Protein AF-A0A7C1KL72-F1 (afdb_monomer)

Solvent-accessible surface area (backbone atoms only — not comparable to full-atom values): 11555 Å² total; per-residue (Å²): 107,78,65,60,53,51,55,54,52,51,51,52,72,36,84,90,47,63,62,67,63,30,36,52,50,50,53,52,52,37,52,43,36,66,72,70,43,86,69,82,54,63,68,57,45,51,47,44,68,70,70,65,52,58,69,67,49,42,40,46,42,40,52,35,46,24,67,58,59,51,75,86,48,55,66,52,44,56,54,50,39,70,73,33,69,88,48,85,49,71,67,36,45,50,41,43,22,43,35,28,43,22,48,22,48,49,53,52,42,59,83,78,40,71,74,55,45,72,77,42,44,71,58,54,52,50,50,50,52,52,30,44,47,33,43,75,68,47,88,46,59,67,32,18,24,31,12,27,46,25,52,21,50,53,59,56,52,66,44,64,34,53,65,51,52,52,50,40,50,73,41,40,76,39,89,48,64,67,31,16,48,30,20,46,55,15,47,28,66,48,67,73,48,82,59,80,76,41,51,66,58,47,50,53,50,47,72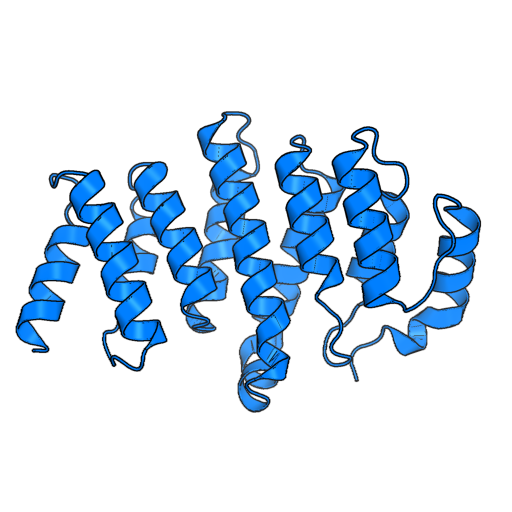,78,44,49,80,77,26,45,53,99

Secondary structure (DSSP, 8-state):
-HHHHHHHHHHHH-TTS-HHHHHHHHHHHHHHHHTT-----HHHHHHHHHHT--HHHHHHHHHHHHHH--GGGHHHHHHHHHHHTT--SHHHHHHHHHHHHHHHHHHHGGGT-HHHHHHHHHHHHHHHHHHHHHHHH-S-HHHHHHHHHHHHT--STTS--HHHHHHHHHTTT-SSHHHHHHHHHHHHHHHS---TT-HHHHHHHHHHHHHHHS--

Structure (mmCIF, N/CA/C/O backbone):
data_AF-A0A7C1KL72-F1
#
_entry.id   AF-A0A7C1KL72-F1
#
loop_
_atom_site.group_PDB
_atom_site.id
_atom_site.type_symbol
_atom_site.label_atom_id
_atom_site.label_alt_id
_atom_site.label_comp_id
_atom_site.label_asym_id
_atom_site.label_entity_id
_atom_site.label_seq_id
_atom_site.pdbx_PDB_ins_code
_atom_site.Cartn_x
_atom_site.Cartn_y
_atom_site.Cartn_z
_atom_site.occupancy
_atom_site.B_iso_or_equiv
_atom_site.auth_seq_id
_atom_site.auth_comp_id
_atom_site.auth_asym_id
_atom_site.auth_atom_id
_atom_site.pdbx_PDB_model_num
ATOM 1 N N . SER A 1 1 ? 13.490 -13.422 -27.166 1.00 64.56 1 SER A N 1
ATOM 2 C CA . SER A 1 1 ? 14.513 -14.395 -26.711 1.00 64.56 1 SER A CA 1
ATOM 3 C C . SER A 1 1 ? 15.161 -13.934 -25.394 1.00 64.56 1 SER A C 1
ATOM 5 O O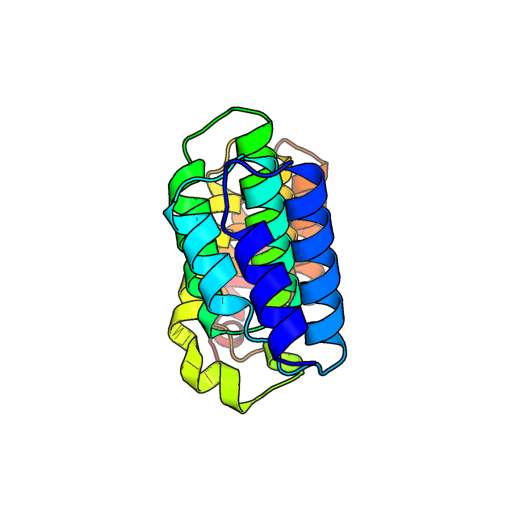 . SER A 1 1 ? 14.982 -12.778 -25.022 1.00 64.56 1 SER A O 1
ATOM 7 N N . PRO A 1 2 ? 15.904 -14.779 -24.647 1.00 62.84 2 PRO A N 1
ATOM 8 C CA . PRO A 1 2 ? 16.647 -14.342 -23.453 1.00 62.84 2 PRO A CA 1
ATOM 9 C C . PRO A 1 2 ? 17.712 -13.265 -23.723 1.00 62.84 2 PRO A C 1
ATOM 11 O O . PRO A 1 2 ? 18.048 -12.510 -22.816 1.00 62.84 2 PRO A O 1
ATOM 14 N N . VAL A 1 3 ? 18.235 -13.195 -24.953 1.00 64.62 3 VAL A N 1
ATOM 15 C CA . VAL A 1 3 ? 19.205 -12.176 -25.386 1.00 64.62 3 VAL A CA 1
ATOM 16 C C . VAL A 1 3 ? 18.519 -10.818 -25.519 1.00 64.62 3 VAL A C 1
ATOM 18 O O . VAL A 1 3 ? 18.936 -9.878 -24.856 1.00 64.62 3 VAL A O 1
ATOM 21 N N . GLU A 1 4 ? 17.384 -10.755 -26.224 1.00 76.69 4 GLU A N 1
ATOM 22 C CA . GLU A 1 4 ? 16.570 -9.530 -26.309 1.00 76.69 4 GLU A CA 1
ATOM 23 C C . GLU A 1 4 ? 16.179 -9.011 -24.919 1.00 76.69 4 GLU A C 1
ATOM 25 O O . GLU A 1 4 ? 16.264 -7.818 -24.654 1.00 76.69 4 GLU A O 1
ATOM 30 N N . ALA A 1 5 ? 15.811 -9.900 -23.988 1.00 80.38 5 ALA A N 1
ATOM 31 C CA . ALA A 1 5 ? 15.474 -9.485 -22.627 1.00 80.38 5 ALA A CA 1
ATOM 32 C C . ALA A 1 5 ? 16.658 -8.815 -21.905 1.00 80.38 5 ALA A C 1
ATOM 34 O O . ALA A 1 5 ? 16.452 -7.843 -21.185 1.00 80.38 5 ALA A O 1
ATOM 35 N N . ARG A 1 6 ? 17.895 -9.295 -22.097 1.00 84.25 6 ARG A N 1
ATOM 36 C CA . ARG A 1 6 ? 19.089 -8.692 -21.479 1.00 84.25 6 ARG A CA 1
ATOM 37 C C . ARG A 1 6 ? 19.366 -7.291 -22.013 1.00 84.25 6 ARG A C 1
ATOM 39 O O . ARG A 1 6 ? 19.662 -6.405 -21.213 1.00 84.25 6 ARG A O 1
ATOM 46 N N . ASP A 1 7 ? 19.216 -7.086 -23.317 1.00 87.25 7 ASP A N 1
ATOM 47 C CA . ASP A 1 7 ? 19.433 -5.778 -23.941 1.00 87.25 7 ASP A CA 1
ATOM 48 C C . ASP A 1 7 ? 18.413 -4.747 -23.437 1.00 87.25 7 ASP A C 1
ATOM 50 O O . ASP A 1 7 ? 18.778 -3.622 -23.090 1.00 87.25 7 ASP A O 1
ATOM 54 N N . LEU A 1 8 ? 17.146 -5.153 -23.289 1.00 88.12 8 LEU A N 1
ATOM 55 C CA . LEU A 1 8 ? 16.107 -4.298 -22.707 1.00 88.12 8 LEU A CA 1
ATOM 56 C C . LEU A 1 8 ? 16.411 -3.935 -21.245 1.00 88.12 8 LEU A C 1
ATOM 58 O O . LEU A 1 8 ? 16.284 -2.772 -20.863 1.00 88.12 8 LEU A O 1
ATOM 62 N N . LEU A 1 9 ? 16.856 -4.899 -20.430 1.00 87.00 9 LEU A N 1
ATOM 63 C CA . LEU A 1 9 ? 17.237 -4.637 -19.036 1.00 87.00 9 LEU A CA 1
ATOM 64 C C . LEU A 1 9 ? 18.442 -3.689 -18.940 1.00 87.00 9 LEU A C 1
ATOM 66 O O . LEU A 1 9 ? 18.455 -2.817 -18.072 1.00 87.00 9 LEU A O 1
ATOM 70 N N . TYR A 1 10 ? 19.413 -3.805 -19.850 1.00 87.19 10 TYR A N 1
ATOM 71 C CA . TYR A 1 10 ? 20.551 -2.887 -19.922 1.00 87.19 10 TYR A CA 1
ATOM 72 C C . TYR A 1 10 ? 20.120 -1.449 -20.248 1.00 87.19 10 TYR A C 1
ATOM 74 O O . TYR A 1 10 ? 20.639 -0.501 -19.656 1.00 87.19 10 TYR A O 1
ATOM 82 N N . ILE A 1 11 ? 19.148 -1.268 -21.151 1.00 86.62 11 ILE A N 1
ATOM 83 C CA . ILE A 1 11 ? 18.589 0.060 -21.456 1.00 86.62 11 ILE A CA 1
ATOM 84 C C . ILE A 1 11 ? 17.899 0.648 -20.220 1.00 86.62 11 ILE A C 1
ATOM 86 O O . ILE A 1 11 ? 18.114 1.820 -19.913 1.00 86.62 11 ILE A O 1
ATOM 90 N N . ILE A 1 12 ? 17.119 -0.157 -19.491 1.00 87.25 12 ILE A N 1
ATOM 91 C CA . ILE A 1 12 ? 16.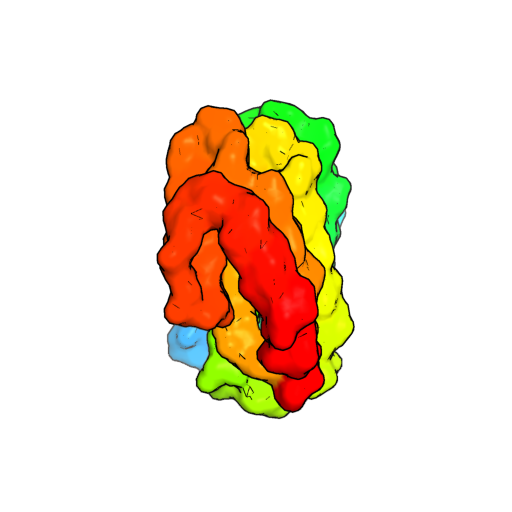449 0.274 -18.255 1.00 87.25 12 ILE A CA 1
ATOM 92 C C . ILE A 1 12 ? 17.465 0.717 -17.190 1.00 87.25 12 ILE A C 1
ATOM 94 O O . ILE A 1 12 ? 17.244 1.725 -16.517 1.00 87.25 12 ILE A O 1
ATOM 98 N N . ASP A 1 13 ? 18.574 -0.007 -17.030 1.00 85.12 13 ASP A N 1
ATOM 99 C CA . ASP A 1 13 ? 19.595 0.282 -16.012 1.00 85.12 13 ASP A CA 1
ATOM 100 C C . ASP A 1 13 ? 20.465 1.510 -16.325 1.00 85.12 13 ASP A C 1
ATOM 102 O O . ASP A 1 13 ? 21.164 2.011 -15.442 1.00 85.12 13 ASP A O 1
ATOM 106 N N . ASN A 1 14 ? 20.469 1.985 -17.570 1.00 86.12 14 ASN A N 1
ATOM 107 C CA . ASN A 1 14 ? 21.345 3.065 -17.996 1.00 86.12 14 ASN A CA 1
ATOM 108 C C . ASN A 1 14 ? 20.674 4.435 -17.803 1.00 86.12 14 ASN A C 1
ATOM 110 O O . ASN A 1 14 ? 19.834 4.847 -18.601 1.00 86.12 14 ASN A O 1
ATOM 114 N N . ASP A 1 15 ? 21.100 5.167 -16.771 1.00 81.38 15 ASP A N 1
ATOM 115 C CA . ASP A 1 15 ? 20.558 6.488 -16.420 1.00 81.38 15 ASP A CA 1
ATOM 116 C C . ASP A 1 15 ? 20.788 7.585 -17.471 1.00 81.38 15 ASP A C 1
ATOM 118 O O . ASP A 1 15 ? 20.109 8.606 -17.434 1.00 81.38 15 ASP A O 1
ATOM 122 N N . GLN A 1 16 ? 21.683 7.368 -18.440 1.00 83.94 16 GLN A N 1
ATOM 123 C CA . GLN A 1 16 ? 21.882 8.279 -19.575 1.00 83.94 16 GLN A CA 1
ATOM 124 C C . GLN A 1 16 ? 20.845 8.074 -20.690 1.00 83.94 16 GLN A C 1
ATOM 126 O O . GLN A 1 16 ? 20.805 8.833 -21.659 1.00 83.94 16 GLN A O 1
ATOM 131 N N . ARG A 1 17 ? 20.024 7.019 -20.612 1.00 85.81 17 ARG A N 1
ATOM 132 C CA . ARG A 1 17 ? 18.960 6.765 -21.588 1.00 85.81 17 ARG A CA 1
ATOM 133 C C . ARG A 1 17 ? 17.725 7.594 -21.264 1.00 85.81 17 ARG A C 1
ATOM 135 O O 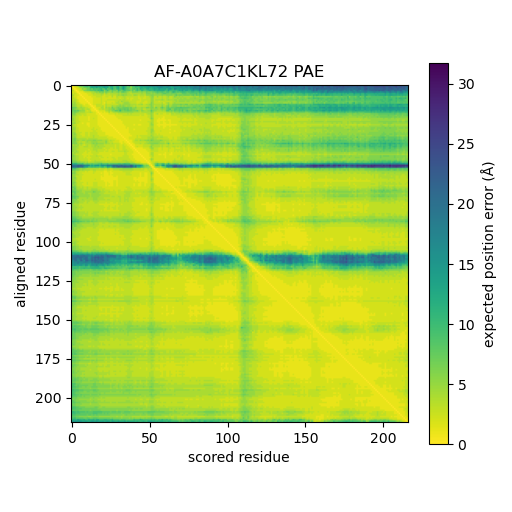. ARG A 1 17 ? 17.450 7.912 -20.111 1.00 85.81 17 ARG A O 1
ATOM 142 N N . ASN A 1 18 ? 16.961 7.900 -22.311 1.00 89.75 18 ASN A N 1
ATOM 143 C CA . ASN A 1 18 ? 15.700 8.624 -22.206 1.00 89.75 18 ASN A CA 1
ATOM 144 C C . ASN A 1 18 ? 14.778 7.960 -21.163 1.00 89.75 18 ASN A C 1
ATOM 146 O O . ASN A 1 18 ? 14.550 6.750 -21.205 1.00 89.75 18 ASN A O 1
ATOM 150 N N . LYS A 1 19 ? 14.269 8.758 -20.221 1.00 90.44 19 LYS A N 1
ATOM 151 C CA . LYS A 1 19 ? 13.463 8.262 -19.100 1.00 90.44 19 LYS A CA 1
ATOM 152 C C . LYS A 1 19 ? 12.134 7.643 -19.533 1.00 90.44 19 LYS A C 1
ATOM 154 O O . LYS A 1 19 ? 11.746 6.637 -18.949 1.00 90.44 19 LYS A O 1
ATOM 159 N N . ASP A 1 20 ? 11.487 8.178 -20.567 1.00 92.56 20 ASP A N 1
ATOM 160 C CA . ASP A 1 20 ? 10.197 7.681 -21.055 1.00 92.56 20 ASP A CA 1
ATOM 161 C C . ASP A 1 20 ? 10.374 6.275 -21.635 1.00 92.56 20 ASP A C 1
ATOM 163 O O . ASP A 1 20 ? 9.667 5.349 -21.248 1.00 92.56 20 ASP A O 1
ATOM 167 N N . LEU A 1 21 ? 11.438 6.069 -22.422 1.00 92.69 21 LEU A N 1
ATOM 168 C CA . LEU A 1 21 ? 11.824 4.742 -22.905 1.00 92.69 21 LEU A CA 1
ATOM 169 C C . LEU A 1 21 ? 12.078 3.767 -21.746 1.00 92.69 21 LEU A C 1
ATOM 171 O O . LEU A 1 21 ? 11.652 2.615 -21.795 1.00 92.69 21 LEU A O 1
ATOM 175 N N . ARG A 1 22 ? 12.769 4.204 -20.688 1.00 92.94 22 ARG A N 1
ATOM 176 C CA . ARG A 1 22 ? 13.021 3.352 -19.513 1.00 92.94 22 ARG A CA 1
ATOM 177 C C . ARG A 1 22 ? 11.714 2.968 -18.812 1.00 92.94 22 ARG A C 1
ATOM 179 O O . ARG A 1 22 ? 11.552 1.805 -18.448 1.00 92.94 22 ARG A O 1
ATOM 186 N N . ILE A 1 23 ? 10.786 3.912 -18.653 1.00 93.94 23 ILE A N 1
ATOM 187 C CA . ILE A 1 23 ? 9.461 3.687 -18.055 1.00 93.94 23 ILE A CA 1
ATOM 188 C C . ILE A 1 23 ? 8.641 2.703 -18.901 1.00 93.94 23 ILE A C 1
ATOM 190 O O . ILE A 1 23 ? 8.095 1.738 -18.357 1.00 93.94 23 ILE A O 1
ATOM 194 N N . ASP A 1 24 ? 8.604 2.890 -20.219 1.00 94.19 24 ASP A N 1
ATOM 195 C CA . ASP A 1 24 ? 7.886 2.008 -21.143 1.00 94.19 24 ASP A CA 1
ATOM 196 C C . ASP A 1 24 ? 8.418 0.577 -21.085 1.00 94.19 24 ASP A C 1
ATOM 198 O O . ASP A 1 24 ? 7.644 -0.380 -20.999 1.00 94.19 24 ASP A O 1
ATOM 202 N N . LEU A 1 25 ? 9.743 0.418 -21.039 1.00 93.81 25 LEU A N 1
ATOM 203 C CA . LEU A 1 25 ? 10.370 -0.893 -20.910 1.00 93.81 25 LEU A CA 1
ATOM 204 C C . LEU A 1 25 ? 10.079 -1.552 -19.553 1.00 93.81 25 LEU A C 1
ATOM 206 O O . LEU A 1 25 ? 9.803 -2.753 -19.517 1.00 93.81 25 LEU A O 1
ATOM 210 N N . ILE A 1 26 ? 10.065 -0.800 -18.444 1.00 94.38 26 ILE A N 1
ATOM 211 C CA . ILE A 1 26 ? 9.646 -1.327 -17.131 1.00 94.38 26 ILE A CA 1
ATOM 212 C C . ILE A 1 26 ? 8.206 -1.851 -17.204 1.00 94.38 26 ILE A C 1
ATOM 214 O O . ILE A 1 26 ? 7.931 -2.974 -16.764 1.00 94.38 26 ILE A O 1
ATOM 218 N N . ASN A 1 27 ? 7.291 -1.075 -17.789 1.00 93.75 27 ASN A N 1
ATOM 219 C CA . ASN A 1 27 ? 5.883 -1.454 -17.920 1.00 93.75 27 ASN A CA 1
ATOM 220 C C . ASN A 1 27 ? 5.705 -2.692 -18.812 1.00 93.75 27 ASN A C 1
ATOM 222 O O . ASN A 1 27 ? 5.010 -3.636 -18.423 1.00 93.75 27 ASN A O 1
ATOM 226 N N . LEU A 1 28 ? 6.379 -2.724 -19.965 1.00 93.62 28 LEU A N 1
ATOM 227 C CA . LEU A 1 28 ? 6.353 -3.843 -20.906 1.00 93.62 28 LEU A CA 1
ATOM 228 C C . LEU A 1 28 ? 6.855 -5.138 -20.258 1.00 93.62 28 LEU A C 1
ATOM 230 O O . LEU A 1 28 ? 6.191 -6.174 -20.336 1.00 93.62 28 LEU A O 1
ATOM 234 N N . LEU A 1 29 ? 8.012 -5.093 -19.591 1.00 91.88 29 LEU A N 1
ATOM 235 C CA . LEU A 1 29 ? 8.587 -6.280 -18.962 1.00 91.88 29 LEU A CA 1
ATOM 236 C C . LEU A 1 29 ? 7.757 -6.754 -17.765 1.00 91.88 29 LEU A C 1
ATOM 238 O O . LEU A 1 29 ? 7.582 -7.959 -17.585 1.00 91.88 29 LEU A O 1
ATOM 242 N N . THR A 1 30 ? 7.177 -5.830 -16.994 1.00 92.50 30 THR A N 1
ATOM 243 C CA . THR A 1 30 ? 6.226 -6.166 -15.922 1.00 92.50 30 THR A CA 1
ATOM 244 C C . THR A 1 30 ? 5.010 -6.900 -16.480 1.00 92.50 30 THR A C 1
ATOM 246 O O . THR A 1 30 ? 4.602 -7.929 -15.939 1.00 92.50 30 THR A O 1
ATOM 249 N N . PHE A 1 31 ? 4.444 -6.403 -17.585 1.00 90.50 31 PHE A N 1
ATOM 250 C CA . PHE A 1 31 ? 3.335 -7.061 -18.267 1.00 90.50 31 PHE A CA 1
ATOM 251 C C . PHE A 1 31 ? 3.730 -8.459 -18.760 1.00 90.50 31 PHE A C 1
ATOM 253 O O . PHE A 1 31 ? 2.994 -9.416 -18.527 1.00 90.50 31 PHE A O 1
ATOM 260 N N . ALA A 1 32 ? 4.906 -8.611 -19.372 1.00 89.88 32 ALA A N 1
ATOM 261 C CA . ALA A 1 32 ? 5.391 -9.910 -19.828 1.00 89.88 32 ALA A CA 1
ATOM 262 C C . ALA A 1 32 ? 5.533 -10.915 -18.668 1.00 89.88 32 ALA A C 1
ATOM 264 O O . ALA A 1 32 ? 5.067 -12.049 -18.782 1.00 89.88 32 ALA A O 1
ATOM 265 N N . VAL A 1 33 ? 6.124 -10.504 -17.537 1.00 88.81 33 VAL A N 1
ATOM 266 C CA . VAL A 1 33 ? 6.271 -11.352 -16.337 1.00 88.81 33 VAL A CA 1
ATOM 267 C C . VAL A 1 33 ? 4.908 -11.750 -15.775 1.00 88.81 33 VAL A C 1
ATOM 269 O O . VAL A 1 33 ? 4.671 -12.927 -15.504 1.00 88.81 33 VAL A O 1
ATOM 272 N N . LYS A 1 34 ? 3.970 -10.800 -15.679 1.00 84.88 34 LYS A N 1
ATOM 273 C CA . LYS A 1 34 ? 2.599 -11.070 -15.222 1.00 84.88 34 LYS A CA 1
ATOM 274 C C . LYS A 1 34 ? 1.877 -12.105 -16.098 1.00 84.88 34 LYS A C 1
ATOM 276 O O . LYS A 1 34 ? 1.042 -12.847 -15.588 1.00 84.88 34 LYS A O 1
ATOM 281 N N . ASN A 1 35 ? 2.225 -12.184 -17.384 1.00 86.50 35 ASN A N 1
ATOM 282 C CA . ASN A 1 35 ? 1.683 -13.147 -18.348 1.00 86.50 35 ASN A CA 1
ATOM 283 C C . ASN A 1 35 ? 2.547 -14.418 -18.509 1.00 86.50 35 ASN A C 1
ATOM 285 O O . ASN A 1 35 ? 2.410 -15.140 -19.493 1.00 86.50 35 ASN A O 1
ATOM 289 N N . GLY A 1 36 ? 3.422 -14.722 -17.544 1.00 84.25 36 GLY A N 1
ATOM 290 C CA . GLY A 1 36 ? 4.140 -16.002 -17.471 1.00 84.25 36 GLY A CA 1
ATOM 291 C C . GLY A 1 36 ? 5.535 -16.009 -18.096 1.00 84.25 36 GLY A C 1
ATOM 292 O O . GLY A 1 36 ? 6.185 -17.057 -18.125 1.00 84.25 36 GLY A O 1
ATOM 293 N N . SER A 1 37 ? 6.034 -14.861 -18.563 1.00 86.88 37 SER A N 1
ATOM 294 C CA . SER A 1 37 ? 7.428 -14.749 -18.989 1.00 86.88 37 SER A CA 1
ATOM 295 C C . SER A 1 37 ? 8.380 -14.951 -17.807 1.00 86.88 37 SER A C 1
ATOM 297 O O . SER A 1 37 ? 8.184 -14.394 -16.730 1.00 86.88 37 SER A O 1
ATOM 299 N N . LYS A 1 38 ? 9.459 -15.714 -18.016 1.00 86.00 38 LYS A N 1
ATOM 300 C CA . LYS A 1 38 ? 10.476 -16.022 -16.989 1.00 86.00 38 LYS A CA 1
ATOM 301 C C . LYS A 1 38 ? 11.573 -14.954 -16.874 1.00 86.00 38 LYS A C 1
ATOM 303 O O . LYS A 1 38 ? 12.661 -15.242 -16.380 1.00 86.00 38 LYS A O 1
ATOM 308 N N . ILE A 1 39 ? 11.330 -13.745 -17.379 1.00 87.44 39 ILE A N 1
ATOM 309 C CA . ILE A 1 39 ? 12.302 -12.650 -17.309 1.00 87.44 39 ILE A CA 1
ATOM 310 C C . ILE A 1 39 ? 12.475 -12.246 -15.844 1.00 87.44 39 ILE A C 1
ATOM 312 O O . ILE A 1 39 ? 11.514 -11.891 -15.166 1.00 87.44 39 ILE A O 1
ATOM 316 N N . ASN A 1 40 ? 13.713 -12.277 -15.356 1.00 87.31 40 ASN A N 1
ATOM 317 C CA . ASN A 1 40 ? 14.034 -11.764 -14.033 1.00 87.31 40 ASN A CA 1
ATOM 318 C C . ASN A 1 40 ? 14.191 -10.240 -14.103 1.00 87.31 40 ASN A C 1
ATOM 320 O O . ASN A 1 40 ? 15.236 -9.741 -14.516 1.00 87.31 40 ASN A O 1
ATOM 324 N N . ILE A 1 41 ? 13.153 -9.513 -13.690 1.00 89.50 41 ILE A N 1
ATOM 325 C CA . ILE A 1 41 ? 13.206 -8.050 -13.558 1.00 89.50 41 ILE A CA 1
ATOM 326 C C . ILE A 1 41 ? 13.578 -7.594 -12.140 1.00 89.50 41 ILE A C 1
ATOM 328 O O . ILE A 1 41 ? 13.804 -6.407 -11.920 1.00 89.50 41 ILE A O 1
ATOM 332 N N . ALA A 1 42 ? 13.659 -8.517 -11.176 1.00 88.62 42 ALA A N 1
ATOM 333 C CA . ALA A 1 42 ? 13.817 -8.200 -9.761 1.00 88.62 42 ALA A CA 1
ATOM 334 C C . ALA A 1 42 ? 15.134 -7.466 -9.471 1.00 88.62 42 ALA A C 1
ATOM 336 O O . ALA A 1 42 ? 15.141 -6.463 -8.756 1.00 88.62 42 ALA A O 1
ATOM 337 N N . ASP A 1 43 ? 16.235 -7.921 -10.074 1.00 88.94 43 ASP A N 1
ATOM 338 C CA . ASP A 1 43 ? 17.548 -7.298 -9.884 1.00 88.94 43 ASP A CA 1
ATOM 339 C C . ASP A 1 43 ? 17.612 -5.892 -10.491 1.00 88.94 43 ASP A C 1
ATOM 341 O O . ASP A 1 43 ? 18.241 -4.999 -9.923 1.00 88.94 43 ASP A O 1
ATOM 345 N N . THR A 1 44 ? 16.945 -5.681 -11.627 1.00 90.25 44 THR A N 1
ATOM 346 C CA . THR A 1 44 ? 16.841 -4.366 -12.273 1.00 90.25 44 THR A CA 1
ATOM 347 C C . THR A 1 44 ? 16.027 -3.411 -11.404 1.00 90.25 44 THR A C 1
ATOM 349 O O . THR A 1 44 ? 16.483 -2.308 -11.118 1.00 90.25 44 THR A O 1
ATOM 352 N N . LEU A 1 45 ? 14.878 -3.847 -10.877 1.00 92.06 45 LEU A N 1
ATOM 353 C CA . LEU A 1 45 ? 14.078 -3.041 -9.948 1.00 92.06 45 LEU A CA 1
ATOM 354 C C . LEU A 1 45 ? 14.855 -2.717 -8.657 1.00 92.06 45 LEU A C 1
ATOM 356 O O . LEU A 1 45 ? 14.846 -1.572 -8.210 1.00 92.06 45 LEU A O 1
ATOM 360 N N . ASP A 1 46 ? 15.593 -3.674 -8.081 1.00 89.69 46 ASP A N 1
ATOM 361 C CA . ASP A 1 46 ? 16.458 -3.426 -6.915 1.00 89.69 46 ASP A CA 1
ATOM 362 C C . ASP A 1 46 ? 17.552 -2.387 -7.216 1.00 89.69 46 ASP A C 1
ATOM 364 O O . ASP A 1 46 ? 17.795 -1.509 -6.383 1.00 89.69 46 ASP A O 1
ATOM 368 N N . ARG A 1 47 ? 18.173 -2.435 -8.405 1.00 88.88 47 ARG A N 1
ATOM 369 C CA . ARG A 1 47 ? 19.160 -1.433 -8.838 1.00 88.88 47 ARG A CA 1
ATOM 370 C C . ARG A 1 47 ? 18.548 -0.048 -9.001 1.00 88.88 47 ARG A C 1
ATOM 372 O O . ARG A 1 47 ? 19.138 0.898 -8.483 1.00 88.88 47 ARG A O 1
ATOM 379 N N . ILE A 1 48 ? 17.385 0.063 -9.645 1.00 89.69 48 ILE A N 1
ATOM 380 C CA . ILE A 1 48 ? 16.661 1.333 -9.820 1.00 89.69 48 ILE A CA 1
ATOM 381 C C . ILE A 1 48 ? 16.400 1.984 -8.455 1.00 89.69 48 ILE A C 1
ATOM 383 O O . ILE A 1 48 ? 16.803 3.122 -8.212 1.00 89.69 48 ILE A O 1
ATOM 387 N N . ILE A 1 49 ? 15.817 1.227 -7.517 1.00 90.31 49 ILE A N 1
ATOM 388 C CA . ILE A 1 49 ? 15.507 1.739 -6.176 1.00 90.31 49 ILE A CA 1
ATOM 389 C C . ILE A 1 49 ? 16.778 2.159 -5.415 1.00 90.31 49 ILE A C 1
ATOM 391 O O . ILE A 1 49 ? 16.768 3.175 -4.717 1.00 90.31 49 ILE A O 1
ATOM 395 N N . LYS A 1 50 ? 17.884 1.410 -5.546 1.00 85.19 50 LYS A N 1
ATOM 396 C CA . LYS A 1 50 ? 19.151 1.704 -4.850 1.00 85.19 50 LYS A CA 1
ATOM 397 C C . LYS A 1 50 ? 19.925 2.887 -5.427 1.00 85.19 50 LYS A C 1
ATOM 399 O O . LYS A 1 50 ? 20.520 3.632 -4.656 1.00 85.19 50 LYS A O 1
ATOM 404 N N . ARG A 1 51 ? 19.988 3.024 -6.754 1.00 80.25 51 ARG A N 1
ATOM 405 C CA . ARG A 1 51 ? 20.873 3.992 -7.433 1.00 80.25 51 ARG A CA 1
ATOM 406 C C . ARG A 1 51 ? 20.299 5.402 -7.521 1.00 80.25 51 ARG A C 1
ATOM 408 O O . ARG A 1 51 ? 20.997 6.300 -7.965 1.00 80.25 51 ARG A O 1
ATOM 415 N N . ASN A 1 52 ? 19.085 5.596 -7.010 1.00 65.44 52 ASN A N 1
ATOM 416 C CA . ASN A 1 52 ? 18.370 6.864 -7.034 1.00 65.44 52 ASN A CA 1
ATOM 417 C C . ASN A 1 52 ? 18.193 7.379 -8.466 1.00 65.44 52 ASN A C 1
ATOM 419 O O . ASN A 1 52 ? 18.750 8.391 -8.876 1.00 65.44 52 ASN A O 1
ATOM 423 N N . THR A 1 53 ? 17.409 6.626 -9.226 1.00 69.50 53 THR A N 1
ATOM 424 C CA . THR A 1 53 ? 16.923 7.041 -10.536 1.00 69.50 53 THR A CA 1
ATOM 425 C C . THR A 1 53 ? 15.874 8.142 -10.382 1.00 69.50 53 THR A C 1
ATOM 427 O O . THR A 1 53 ? 15.224 8.237 -9.342 1.00 69.50 53 THR A O 1
ATOM 430 N N . ASP A 1 54 ? 15.664 8.919 -11.438 1.00 87.19 54 ASP A N 1
ATOM 431 C CA . ASP A 1 54 ? 14.543 9.848 -11.626 1.00 87.19 54 ASP A CA 1
ATOM 432 C C . ASP A 1 54 ? 13.230 9.407 -10.923 1.00 87.19 54 ASP A C 1
ATOM 434 O O . ASP A 1 54 ? 12.887 8.218 -10.883 1.00 87.19 54 ASP A O 1
ATOM 438 N N . SER A 1 55 ? 12.493 10.358 -10.337 1.00 88.88 55 SER A N 1
ATOM 439 C CA . SER A 1 55 ? 11.292 10.082 -9.531 1.00 88.88 55 SER A CA 1
ATOM 440 C C . SER A 1 55 ? 10.196 9.357 -10.318 1.00 88.88 55 SER A C 1
ATOM 442 O O . SER A 1 55 ? 9.517 8.492 -9.760 1.00 88.88 55 SER A O 1
ATOM 444 N N . GLN A 1 56 ? 10.066 9.620 -11.621 1.00 91.75 56 GLN A N 1
ATOM 445 C CA . GLN A 1 56 ? 9.105 8.944 -12.494 1.00 91.75 56 GLN A CA 1
ATOM 446 C C . GLN A 1 56 ? 9.541 7.506 -12.794 1.00 91.75 56 GLN A C 1
ATOM 448 O O . GLN A 1 56 ? 8.713 6.593 -12.793 1.00 91.75 56 GLN A O 1
ATOM 453 N N . VAL A 1 57 ? 10.845 7.273 -12.969 1.00 92.69 57 VAL A N 1
ATOM 454 C CA . VAL A 1 57 ? 11.406 5.918 -13.112 1.00 92.69 57 VAL A CA 1
ATOM 455 C C . VAL A 1 57 ? 11.242 5.128 -11.807 1.00 92.69 57 VAL A C 1
ATOM 457 O O . VAL A 1 57 ? 10.846 3.961 -11.831 1.00 92.69 57 VAL A O 1
ATOM 460 N N . THR A 1 58 ? 11.458 5.774 -10.657 1.00 94.12 58 THR A N 1
ATOM 461 C CA . THR A 1 58 ? 11.217 5.186 -9.329 1.00 94.12 58 THR A CA 1
ATOM 462 C C . THR A 1 58 ? 9.746 4.807 -9.157 1.00 94.12 58 THR A C 1
ATOM 464 O O . THR A 1 58 ? 9.443 3.690 -8.739 1.00 94.12 58 THR A O 1
ATOM 467 N N . LEU A 1 59 ? 8.824 5.697 -9.531 1.00 95.31 59 LEU A N 1
ATOM 468 C CA . LEU A 1 59 ? 7.387 5.436 -9.503 1.00 95.31 59 LEU A CA 1
ATOM 469 C C . LEU A 1 59 ? 7.001 4.243 -10.396 1.00 95.31 59 LEU A C 1
ATOM 471 O O . LEU A 1 59 ? 6.244 3.368 -9.968 1.00 95.31 59 LEU A O 1
ATOM 475 N N . ALA A 1 60 ? 7.547 4.168 -11.614 1.00 95.38 60 ALA A N 1
ATOM 476 C CA . ALA A 1 60 ? 7.334 3.032 -12.510 1.00 95.38 60 ALA A CA 1
ATOM 477 C C . ALA A 1 60 ? 7.832 1.719 -11.884 1.00 95.38 60 ALA A C 1
ATOM 479 O O . ALA A 1 60 ? 7.127 0.708 -11.924 1.00 95.38 60 ALA A O 1
ATOM 480 N N . ALA A 1 61 ? 8.998 1.742 -11.234 1.00 95.38 61 ALA A N 1
ATOM 481 C CA . ALA A 1 61 ? 9.538 0.582 -10.536 1.00 95.38 61 ALA A CA 1
ATOM 482 C C . ALA A 1 61 ? 8.688 0.155 -9.327 1.00 95.38 61 ALA A C 1
ATOM 484 O O . ALA A 1 61 ? 8.453 -1.038 -9.154 1.00 95.38 61 ALA A O 1
ATOM 485 N N . VAL A 1 62 ? 8.172 1.092 -8.523 1.00 96.62 62 VAL A N 1
ATOM 486 C CA . VAL A 1 62 ? 7.250 0.791 -7.406 1.00 96.62 62 VAL A CA 1
ATOM 487 C C . VAL A 1 62 ? 5.986 0.093 -7.909 1.00 96.62 62 VAL A C 1
ATOM 489 O O . VAL A 1 62 ? 5.595 -0.950 -7.381 1.00 96.62 62 VAL A O 1
ATOM 492 N N . ASN A 1 63 ? 5.389 0.616 -8.980 1.00 95.44 63 ASN A N 1
ATOM 493 C CA . ASN A 1 63 ? 4.216 0.010 -9.603 1.00 95.44 63 ASN A CA 1
ATOM 494 C C . ASN A 1 63 ? 4.519 -1.387 -10.172 1.00 95.44 63 ASN A C 1
ATOM 496 O O . ASN A 1 63 ? 3.694 -2.297 -10.067 1.00 95.44 63 ASN A O 1
ATOM 500 N N . ALA A 1 64 ? 5.700 -1.572 -10.767 1.00 94.81 64 ALA A N 1
ATOM 501 C CA . ALA A 1 64 ? 6.157 -2.873 -11.240 1.00 94.81 64 ALA A CA 1
ATOM 502 C C . ALA A 1 64 ? 6.299 -3.876 -10.088 1.00 94.81 64 ALA A C 1
ATOM 504 O O . ALA A 1 64 ? 5.783 -4.989 -10.183 1.00 94.81 64 ALA A O 1
ATOM 505 N N . ILE A 1 65 ? 6.922 -3.468 -8.977 1.00 94.69 65 ILE A N 1
ATOM 506 C CA . ILE A 1 65 ? 7.090 -4.291 -7.774 1.00 94.69 65 ILE A CA 1
ATOM 507 C C . ILE A 1 65 ? 5.732 -4.846 -7.310 1.00 94.69 65 ILE A C 1
ATOM 509 O O . ILE A 1 65 ? 5.583 -6.066 -7.247 1.00 94.69 65 ILE A O 1
ATOM 513 N N . GLY A 1 66 ? 4.722 -3.993 -7.100 1.00 92.62 66 GLY A N 1
ATOM 514 C CA . GLY A 1 66 ? 3.375 -4.442 -6.705 1.00 92.62 66 GLY A CA 1
ATOM 515 C C . GLY A 1 66 ? 2.745 -5.415 -7.710 1.00 92.62 66 GLY A C 1
ATOM 516 O O . GLY A 1 66 ? 2.294 -6.502 -7.346 1.00 92.62 66 GLY A O 1
ATOM 517 N N . ARG A 1 67 ? 2.809 -5.087 -9.007 1.00 89.81 67 ARG A N 1
ATOM 518 C CA . ARG A 1 67 ? 2.173 -5.875 -10.080 1.00 89.81 67 ARG A CA 1
ATOM 519 C C . ARG A 1 67 ? 2.813 -7.232 -10.343 1.00 89.81 67 ARG A C 1
ATOM 521 O O . ARG A 1 67 ? 2.108 -8.138 -10.790 1.00 89.81 67 ARG A O 1
ATOM 528 N N . THR A 1 68 ? 4.119 -7.374 -10.119 1.00 86.56 68 THR A N 1
ATOM 529 C CA . THR A 1 68 ? 4.791 -8.678 -10.259 1.00 86.56 68 THR A CA 1
ATOM 530 C C . THR A 1 68 ? 4.315 -9.671 -9.210 1.00 86.56 68 THR A C 1
ATOM 532 O O . THR A 1 68 ? 4.268 -10.870 -9.475 1.00 86.56 68 THR A O 1
ATOM 535 N N . GLY A 1 69 ? 3.987 -9.177 -8.013 1.00 84.19 69 GLY A N 1
ATOM 536 C CA . GLY A 1 69 ? 3.686 -10.006 -6.859 1.00 84.19 69 GLY A CA 1
ATOM 537 C C . GLY A 1 69 ? 4.860 -10.868 -6.387 1.00 84.19 69 GLY A C 1
ATOM 538 O O . GLY A 1 69 ? 4.623 -11.801 -5.624 1.00 84.19 69 GLY A O 1
ATOM 539 N N . ASP A 1 70 ? 6.107 -10.587 -6.802 1.00 85.38 70 ASP A N 1
ATOM 540 C CA . ASP A 1 70 ? 7.293 -11.321 -6.338 1.00 85.38 70 ASP A CA 1
ATOM 541 C C . ASP A 1 70 ? 7.579 -10.970 -4.869 1.00 85.38 70 ASP A C 1
ATOM 543 O O . ASP A 1 70 ? 7.960 -9.831 -4.574 1.00 85.38 70 ASP A O 1
ATOM 547 N N . PRO A 1 71 ? 7.439 -11.906 -3.914 1.00 83.56 71 PRO A N 1
ATOM 548 C CA . PRO A 1 71 ? 7.595 -11.582 -2.498 1.00 83.56 71 PRO A CA 1
ATOM 549 C C . PRO A 1 71 ? 9.011 -11.157 -2.101 1.00 83.56 71 PRO A C 1
ATOM 551 O O . PRO A 1 71 ? 9.191 -10.482 -1.086 1.00 83.56 71 PRO A O 1
ATOM 554 N N . ASN A 1 72 ? 10.023 -11.472 -2.916 1.00 84.44 72 ASN A N 1
ATOM 555 C CA . ASN A 1 72 ? 11.392 -11.015 -2.677 1.00 84.44 72 ASN A CA 1
ATOM 556 C C . ASN A 1 72 ? 11.546 -9.498 -2.870 1.00 84.44 72 ASN A C 1
ATOM 558 O O . ASN A 1 72 ? 12.481 -8.904 -2.322 1.00 84.44 72 ASN A O 1
ATOM 562 N N . LEU A 1 73 ? 10.623 -8.862 -3.600 1.00 89.94 73 LEU A N 1
ATOM 563 C CA . LEU A 1 73 ? 10.627 -7.425 -3.864 1.00 89.94 73 LEU A CA 1
ATOM 564 C C . LEU A 1 73 ? 9.889 -6.602 -2.800 1.00 89.94 73 LEU A C 1
ATOM 566 O O . LEU A 1 73 ? 10.119 -5.399 -2.722 1.00 89.94 73 LEU A O 1
ATOM 570 N N . MET A 1 74 ? 9.113 -7.220 -1.897 1.00 91.56 74 MET A N 1
ATOM 571 C CA . MET A 1 74 ? 8.412 -6.509 -0.808 1.00 91.56 74 MET A CA 1
ATOM 572 C C . MET A 1 74 ? 9.348 -5.616 0.015 1.00 91.56 74 MET A C 1
ATOM 574 O O . MET A 1 74 ? 8.990 -4.510 0.412 1.00 91.56 74 MET A O 1
ATOM 578 N N . ARG A 1 75 ? 10.586 -6.076 0.250 1.00 92.44 75 ARG A N 1
ATOM 579 C CA . ARG A 1 75 ? 11.597 -5.313 1.002 1.00 92.44 75 ARG A CA 1
ATOM 580 C C . ARG A 1 75 ? 11.964 -3.979 0.345 1.00 92.44 75 ARG A C 1
ATOM 582 O O . ARG A 1 75 ? 12.513 -3.117 1.020 1.00 92.44 75 ARG A O 1
ATOM 589 N N . LEU A 1 76 ? 11.753 -3.837 -0.964 1.00 94.38 76 LEU A N 1
ATOM 590 C CA . LEU A 1 76 ? 12.036 -2.601 -1.687 1.00 94.38 76 LEU A CA 1
ATOM 591 C C . LEU A 1 76 ? 10.982 -1.539 -1.405 1.00 94.38 76 LEU A C 1
ATOM 593 O O . LEU A 1 76 ? 11.357 -0.382 -1.286 1.00 94.38 76 LEU A O 1
ATOM 597 N N . LEU A 1 77 ? 9.716 -1.925 -1.218 1.00 96.38 77 LEU A N 1
ATOM 598 C CA . LEU A 1 77 ? 8.659 -0.985 -0.834 1.00 96.38 77 LEU A CA 1
ATOM 599 C C . LEU A 1 77 ? 8.985 -0.307 0.500 1.00 96.38 77 LEU A C 1
ATOM 601 O O . LEU A 1 77 ? 8.914 0.911 0.590 1.00 96.38 77 LEU A O 1
ATOM 605 N N . LEU A 1 78 ? 9.465 -1.074 1.487 1.00 95.69 78 LEU A N 1
ATOM 606 C CA . LEU A 1 78 ? 9.925 -0.527 2.772 1.00 95.69 78 LEU A CA 1
ATOM 607 C C . LEU A 1 78 ? 11.049 0.503 2.581 1.00 95.69 78 LEU A C 1
ATOM 609 O O . LEU A 1 78 ? 10.981 1.603 3.113 1.00 95.69 78 LEU A O 1
ATOM 613 N N . LYS A 1 79 ? 12.056 0.173 1.760 1.00 94.50 79 LYS A N 1
ATOM 614 C CA . LYS A 1 79 ? 13.175 1.084 1.465 1.00 94.50 79 LYS A CA 1
ATOM 615 C C . LYS A 1 79 ? 12.725 2.361 0.761 1.00 94.50 79 LYS A C 1
ATOM 617 O O . LYS A 1 79 ? 13.281 3.421 1.024 1.00 94.50 79 LYS A O 1
ATOM 622 N N . VAL A 1 80 ? 11.773 2.251 -0.166 1.00 95.88 80 VAL A N 1
ATOM 623 C CA . VAL A 1 80 ? 11.205 3.414 -0.855 1.00 95.88 80 VAL A CA 1
ATOM 624 C C . VAL A 1 80 ? 10.452 4.275 0.149 1.00 95.88 80 VAL A C 1
ATOM 626 O O . VAL A 1 80 ? 10.722 5.468 0.228 1.00 95.88 80 VAL A O 1
ATOM 629 N N . PHE A 1 81 ? 9.573 3.686 0.958 1.00 96.62 81 PHE A N 1
ATOM 630 C CA . PHE A 1 81 ? 8.828 4.437 1.959 1.00 96.62 81 PHE A CA 1
ATOM 631 C C . PHE A 1 81 ? 9.764 5.181 2.920 1.00 96.62 81 PHE A C 1
ATOM 633 O O . PHE A 1 81 ? 9.665 6.400 3.019 1.00 96.62 81 PHE A O 1
ATOM 640 N N . ASP A 1 82 ? 10.748 4.497 3.514 1.00 95.12 82 ASP A N 1
ATOM 641 C CA . ASP A 1 82 ? 11.728 5.102 4.430 1.00 95.12 82 ASP A CA 1
ATOM 642 C C . ASP A 1 82 ? 12.502 6.269 3.807 1.00 95.12 82 ASP A C 1
ATOM 644 O O . ASP A 1 82 ? 12.824 7.241 4.485 1.00 95.12 82 ASP A O 1
ATOM 648 N N . LYS A 1 83 ? 12.803 6.182 2.510 1.00 93.12 83 LYS A N 1
ATOM 649 C CA . LYS A 1 83 ? 13.542 7.219 1.788 1.00 93.12 83 LYS A CA 1
ATOM 650 C C . LYS A 1 83 ? 12.706 8.473 1.533 1.00 93.12 83 LYS A C 1
ATOM 652 O O . LYS A 1 83 ? 13.264 9.564 1.500 1.00 93.12 83 LYS A O 1
ATOM 657 N N . TYR A 1 84 ? 11.403 8.320 1.305 1.00 94.12 84 TYR A N 1
ATOM 658 C CA . TYR A 1 84 ? 10.524 9.421 0.902 1.00 94.12 84 TYR A CA 1
ATOM 659 C C . TYR A 1 84 ? 9.580 9.894 2.018 1.00 94.12 84 TYR A C 1
ATOM 661 O O . TYR A 1 84 ? 8.915 10.910 1.819 1.00 94.12 84 TYR A O 1
ATOM 669 N N . LYS A 1 85 ? 9.478 9.194 3.162 1.00 94.56 85 LYS A N 1
ATOM 670 C CA . LYS A 1 85 ? 8.501 9.465 4.246 1.00 94.56 85 LYS A CA 1
ATOM 671 C C . LYS A 1 85 ? 8.558 10.877 4.817 1.00 94.56 85 LYS A C 1
ATOM 673 O O . LYS A 1 85 ? 7.516 11.420 5.162 1.00 94.56 85 LYS A O 1
ATOM 678 N N . ASP A 1 86 ? 9.739 11.486 4.845 1.00 93.69 86 ASP A N 1
ATOM 679 C CA . ASP A 1 86 ? 9.928 12.816 5.433 1.00 93.69 86 ASP A CA 1
ATOM 680 C C . ASP A 1 86 ? 9.835 13.952 4.387 1.00 93.69 86 ASP A C 1
ATOM 682 O O . ASP A 1 86 ? 9.891 15.128 4.740 1.00 93.69 86 ASP A O 1
ATOM 686 N N . ASN A 1 87 ? 9.650 13.626 3.099 1.00 92.62 87 ASN A N 1
ATOM 687 C CA . ASN A 1 87 ? 9.621 14.603 2.009 1.00 92.62 87 ASN A CA 1
ATOM 688 C C . ASN A 1 87 ? 8.199 15.103 1.704 1.00 92.62 87 ASN A C 1
ATOM 690 O O . ASN A 1 87 ? 7.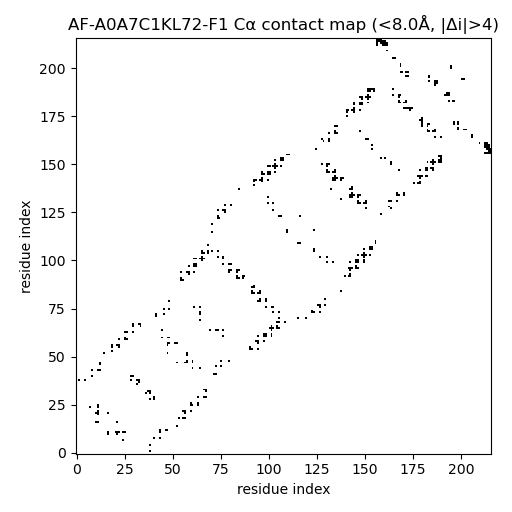269 14.318 1.517 1.00 92.62 87 ASN A O 1
ATOM 694 N N . GLY A 1 88 ? 8.023 16.419 1.589 1.00 91.69 88 GLY A N 1
ATOM 695 C CA . GLY A 1 88 ? 6.720 17.044 1.326 1.00 91.69 88 GLY A CA 1
ATOM 696 C C . GLY A 1 88 ? 6.410 17.353 -0.143 1.00 91.69 88 GLY A C 1
ATOM 697 O O . GLY A 1 88 ? 5.310 17.823 -0.423 1.00 91.69 88 GLY A O 1
ATOM 698 N N . ASP A 1 89 ? 7.349 17.142 -1.070 1.00 95.62 89 ASP A N 1
ATOM 699 C CA . ASP A 1 89 ? 7.153 17.464 -2.488 1.00 95.62 89 ASP A CA 1
ATOM 700 C C . ASP A 1 89 ? 6.153 16.526 -3.182 1.00 95.62 89 ASP A C 1
ATOM 702 O O . ASP A 1 89 ? 5.879 15.406 -2.732 1.00 95.62 89 ASP A O 1
ATOM 706 N N . ALA A 1 90 ? 5.582 17.011 -4.287 1.00 95.62 90 ALA A N 1
ATOM 707 C CA . ALA A 1 90 ? 4.524 16.321 -5.015 1.00 95.62 90 ALA A CA 1
ATOM 708 C C . ALA A 1 90 ? 4.984 14.949 -5.530 1.00 95.62 90 ALA A C 1
ATOM 710 O O . ALA A 1 90 ? 4.241 13.970 -5.432 1.00 95.62 90 ALA A O 1
ATOM 711 N N . GLU A 1 91 ? 6.217 14.853 -6.029 1.00 94.31 91 GLU A N 1
ATOM 712 C CA . GLU A 1 91 ? 6.800 13.610 -6.521 1.00 94.31 91 GLU A CA 1
ATOM 713 C C . GLU A 1 91 ? 6.931 12.571 -5.401 1.00 94.31 91 GLU A C 1
ATOM 715 O O . GLU A 1 91 ? 6.507 11.423 -5.562 1.00 94.31 91 GLU A O 1
ATOM 720 N N . SER A 1 92 ? 7.454 12.976 -4.244 1.00 95.31 92 SER A N 1
ATOM 721 C CA . SER A 1 92 ? 7.597 12.119 -3.067 1.00 95.31 92 SER A CA 1
ATOM 722 C C . SER A 1 92 ? 6.244 11.641 -2.542 1.00 95.31 92 SER A C 1
ATOM 724 O O . SER A 1 92 ? 6.096 10.459 -2.225 1.00 95.31 92 SER A O 1
ATOM 726 N N . ILE A 1 93 ? 5.232 12.516 -2.511 1.00 97.94 93 ILE A N 1
ATOM 727 C CA . ILE A 1 93 ? 3.858 12.153 -2.129 1.00 97.94 93 ILE A CA 1
ATOM 728 C C . ILE A 1 93 ? 3.305 11.062 -3.055 1.00 97.94 93 ILE A C 1
ATOM 730 O O . ILE A 1 93 ? 2.763 10.061 -2.577 1.00 97.94 93 ILE A O 1
ATOM 734 N N . VAL A 1 94 ? 3.464 11.225 -4.373 1.00 97.62 94 VAL A N 1
ATOM 735 C CA . VAL A 1 94 ? 3.001 10.237 -5.360 1.00 97.62 94 VAL A CA 1
ATOM 736 C C . VAL A 1 94 ? 3.741 8.909 -5.189 1.00 97.62 94 VAL A C 1
ATOM 738 O O . VAL A 1 94 ? 3.109 7.852 -5.212 1.00 97.62 94 VAL A O 1
ATOM 741 N N . ILE A 1 95 ? 5.054 8.938 -4.943 1.00 97.25 95 ILE A N 1
ATOM 742 C CA . ILE A 1 95 ? 5.848 7.726 -4.697 1.00 97.25 95 ILE A CA 1
ATOM 743 C C . ILE A 1 95 ? 5.377 6.999 -3.432 1.00 97.25 95 ILE A C 1
ATOM 745 O O . ILE A 1 95 ? 5.203 5.778 -3.465 1.00 97.25 95 ILE A O 1
ATOM 749 N N . ARG A 1 96 ? 5.127 7.704 -2.321 1.00 98.00 96 ARG A N 1
ATOM 750 C CA . ARG A 1 96 ? 4.626 7.075 -1.084 1.00 98.00 96 ARG A CA 1
ATOM 751 C C . ARG A 1 96 ? 3.227 6.504 -1.238 1.00 98.00 96 ARG A C 1
ATOM 753 O O . ARG A 1 96 ? 2.971 5.391 -0.781 1.00 98.00 96 ARG A O 1
ATOM 760 N N . SER A 1 97 ? 2.347 7.228 -1.924 1.00 98.50 97 SER A N 1
ATOM 761 C CA . SER A 1 97 ? 0.997 6.769 -2.251 1.00 98.50 97 SER A CA 1
ATOM 762 C C . SER A 1 97 ? 1.043 5.480 -3.082 1.00 98.50 97 SER A C 1
ATOM 764 O O . SER A 1 97 ? 0.447 4.473 -2.694 1.00 98.50 97 SER A O 1
ATOM 766 N N . ALA A 1 98 ? 1.849 5.456 -4.148 1.00 98.19 98 ALA A N 1
ATOM 767 C CA . ALA A 1 98 ? 2.067 4.261 -4.960 1.00 98.19 98 ALA A CA 1
ATOM 768 C C . ALA A 1 98 ? 2.705 3.115 -4.160 1.00 98.19 98 ALA A C 1
ATOM 770 O O . ALA A 1 98 ? 2.362 1.953 -4.362 1.00 98.19 98 ALA A O 1
ATOM 771 N N . THR A 1 99 ? 3.591 3.427 -3.212 1.00 98.31 99 THR A N 1
ATOM 772 C CA . THR A 1 99 ? 4.211 2.432 -2.325 1.00 98.31 99 THR A CA 1
ATOM 773 C C . THR A 1 99 ? 3.176 1.776 -1.408 1.00 98.31 99 THR A C 1
ATOM 775 O O . THR A 1 99 ? 3.195 0.554 -1.248 1.00 98.31 99 THR A O 1
ATOM 778 N N . CYS A 1 100 ? 2.231 2.551 -0.861 1.00 98.38 100 CYS A N 1
ATOM 779 C CA . CYS A 1 100 ? 1.111 2.020 -0.079 1.00 98.38 100 CYS A CA 1
ATOM 780 C C . CYS A 1 100 ? 0.186 1.149 -0.940 1.00 98.38 100 CYS A C 1
ATOM 782 O O . CYS A 1 100 ? -0.174 0.045 -0.531 1.00 98.38 100 CYS A O 1
ATOM 784 N N . SER A 1 101 ? -0.132 1.603 -2.155 1.00 97.44 101 SER A N 1
ATOM 785 C CA . SER A 1 101 ? -0.943 0.845 -3.114 1.00 97.44 101 SER A CA 1
ATOM 786 C C . SER A 1 101 ? -0.290 -0.498 -3.481 1.00 97.44 101 SER A C 1
ATOM 788 O O . SER A 1 101 ? -0.907 -1.552 -3.328 1.00 97.44 101 SER A O 1
ATOM 790 N N . ALA A 1 102 ? 1.001 -0.492 -3.830 1.00 96.81 102 ALA A N 1
ATOM 791 C CA . ALA A 1 102 ? 1.768 -1.702 -4.131 1.00 96.81 102 ALA A CA 1
ATOM 792 C C . ALA A 1 102 ? 1.871 -2.656 -2.924 1.00 96.81 102 ALA A C 1
ATOM 794 O O . ALA A 1 102 ? 1.837 -3.875 -3.089 1.00 96.81 102 ALA A O 1
ATOM 795 N N . ALA A 1 103 ? 1.973 -2.133 -1.698 1.00 96.12 103 ALA A N 1
ATOM 796 C CA . ALA A 1 103 ? 1.910 -2.958 -0.490 1.00 96.12 103 ALA A CA 1
ATOM 797 C C . ALA A 1 103 ? 0.520 -3.597 -0.310 1.00 96.12 103 ALA A C 1
ATOM 799 O O . ALA A 1 103 ? 0.426 -4.762 0.086 1.00 96.12 103 ALA A O 1
ATOM 800 N N . GLY A 1 104 ? -0.545 -2.870 -0.659 1.00 93.62 104 GLY A N 1
ATOM 801 C CA . GLY A 1 104 ? -1.909 -3.390 -0.748 1.00 93.62 104 GLY A CA 1
ATOM 802 C C . GLY A 1 104 ? -2.033 -4.557 -1.730 1.00 93.62 104 GLY A C 1
ATOM 803 O O . GLY A 1 104 ? -2.597 -5.591 -1.365 1.00 93.62 104 GLY A O 1
ATOM 804 N N . ASP A 1 105 ? -1.433 -4.451 -2.921 1.00 91.44 105 ASP A N 1
ATOM 805 C CA . ASP A 1 105 ? -1.394 -5.550 -3.898 1.00 91.44 105 ASP A CA 1
ATOM 806 C C . ASP A 1 105 ? -0.802 -6.818 -3.267 1.00 91.44 105 ASP A C 1
ATOM 808 O O . ASP A 1 105 ? -1.418 -7.885 -3.330 1.00 91.44 105 ASP A O 1
ATOM 812 N N . TYR A 1 106 ? 0.327 -6.700 -2.557 1.00 90.25 106 TYR A N 1
ATOM 813 C CA . TYR A 1 106 ? 0.925 -7.822 -1.829 1.00 90.25 106 TYR A CA 1
ATOM 814 C C . TYR A 1 106 ? -0.002 -8.411 -0.767 1.00 90.25 106 TYR A C 1
ATOM 816 O O . TYR A 1 106 ? -0.113 -9.633 -0.671 1.00 90.25 106 TYR A O 1
ATOM 824 N N . ILE A 1 107 ? -0.676 -7.576 0.022 1.00 87.44 107 ILE A N 1
ATOM 825 C CA . ILE A 1 107 ? -1.586 -8.015 1.090 1.00 87.44 107 ILE A CA 1
ATOM 826 C C . ILE A 1 107 ? -2.744 -8.867 0.555 1.00 87.44 107 ILE A C 1
ATOM 828 O O . ILE A 1 107 ? -3.229 -9.755 1.260 1.00 87.44 107 ILE A O 1
ATOM 832 N N . THR A 1 108 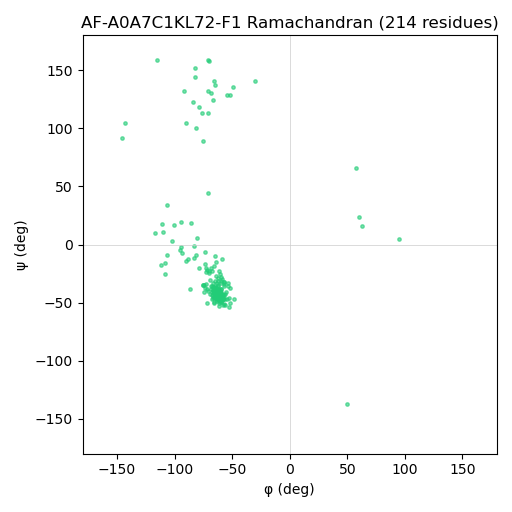? -3.154 -8.665 -0.699 1.00 81.38 108 THR A N 1
ATOM 833 C CA . THR A 1 108 ? -4.187 -9.496 -1.335 1.00 81.38 108 THR A CA 1
ATOM 834 C C . THR A 1 108 ? -3.668 -10.858 -1.828 1.00 81.38 108 THR A C 1
ATOM 836 O O . THR A 1 108 ? -4.456 -11.799 -1.973 1.00 81.38 108 THR A O 1
ATOM 839 N N . LEU A 1 109 ? -2.349 -11.019 -2.027 1.00 70.31 109 LEU A N 1
ATOM 840 C CA . LEU A 1 109 ? -1.739 -12.223 -2.616 1.00 70.31 109 LEU A CA 1
ATOM 841 C C . LEU A 1 109 ? -1.880 -13.521 -1.814 1.00 70.31 109 LEU A C 1
ATOM 843 O O . LEU A 1 109 ? -1.955 -14.571 -2.456 1.00 70.31 109 LEU A O 1
ATOM 847 N N . PRO A 1 110 ? -1.927 -13.545 -0.466 1.00 60.00 110 PRO A N 1
ATOM 848 C CA . PRO A 1 110 ? -2.109 -14.791 0.278 1.00 60.00 110 PRO A CA 1
ATOM 849 C C . PRO A 1 110 ? -3.402 -15.546 -0.055 1.00 60.00 110 PRO A C 1
ATOM 851 O O . PRO A 1 110 ? -3.507 -16.715 0.304 1.00 60.00 110 PRO A O 1
ATOM 854 N N . ARG A 1 111 ? -4.355 -14.928 -0.775 1.00 58.25 111 ARG A N 1
ATOM 855 C CA . ARG A 1 111 ? -5.506 -15.623 -1.380 1.00 58.25 111 ARG A CA 1
ATOM 856 C C . ARG A 1 111 ? -5.115 -16.575 -2.522 1.00 58.25 111 ARG A C 1
ATOM 858 O O . ARG A 1 111 ? -5.879 -17.478 -2.833 1.00 58.25 111 ARG A O 1
ATOM 865 N N . LYS A 1 112 ? -3.956 -16.366 -3.156 1.00 57.88 112 LYS A N 1
ATOM 866 C CA . LYS A 1 112 ? -3.518 -17.046 -4.385 1.00 57.88 112 LYS A CA 1
ATOM 867 C C . LYS A 1 112 ? -2.389 -18.062 -4.162 1.00 57.88 112 LYS A C 1
ATOM 869 O O . LYS A 1 112 ? -2.283 -19.000 -4.944 1.00 57.88 112 LYS A O 1
ATOM 874 N N . TYR A 1 113 ? -1.566 -17.911 -3.113 1.00 60.38 113 TYR A N 1
ATOM 875 C CA . TYR A 1 113 ? -0.401 -18.782 -2.889 1.00 60.38 113 TYR A CA 1
ATOM 876 C C . TYR A 1 113 ? -0.090 -19.055 -1.402 1.00 60.38 113 TYR A C 1
ATOM 878 O O . TYR A 1 113 ? 0.683 -18.346 -0.755 1.00 60.38 113 TYR A O 1
ATOM 886 N N . GLU A 1 114 ? -0.661 -20.136 -0.867 1.00 61.41 114 GLU A N 1
ATOM 887 C CA . GLU A 1 114 ? -0.599 -20.551 0.546 1.00 61.41 114 GLU A CA 1
ATOM 888 C C . GLU A 1 114 ? 0.832 -20.646 1.122 1.00 61.41 114 GLU A C 1
ATOM 890 O O . GLU A 1 114 ? 1.100 -20.118 2.204 1.00 61.41 114 GLU A O 1
ATOM 895 N N . GLY A 1 115 ? 1.765 -21.267 0.387 1.00 68.19 115 GLY A N 1
ATOM 896 C CA . GLY A 1 115 ? 3.139 -21.520 0.851 1.00 68.19 115 GLY A CA 1
ATOM 897 C C . GLY A 1 115 ? 4.026 -20.273 0.936 1.00 68.19 115 GLY A C 1
ATOM 898 O O . GLY A 1 115 ? 4.993 -20.242 1.699 1.00 68.19 115 GLY A O 1
ATOM 899 N N . TYR A 1 116 ? 3.682 -19.211 0.205 1.00 70.62 116 TYR A N 1
ATOM 900 C CA . TYR A 1 116 ? 4.461 -17.974 0.219 1.00 70.62 116 TYR A CA 1
ATOM 901 C C . TYR A 1 116 ? 4.251 -17.182 1.508 1.00 70.62 116 TYR A C 1
ATOM 903 O O . TYR A 1 116 ? 5.199 -16.595 2.025 1.00 70.62 116 TYR A O 1
ATOM 911 N N . PHE A 1 117 ? 3.044 -17.197 2.077 1.00 74.75 117 PHE A N 1
ATOM 912 C CA . PHE A 1 117 ? 2.783 -16.435 3.296 1.00 74.75 117 PHE A CA 1
ATOM 913 C C . PHE A 1 117 ? 3.663 -16.893 4.464 1.00 74.75 117 PHE A C 1
ATOM 915 O O . PHE A 1 117 ? 4.250 -16.065 5.154 1.00 74.75 117 PHE A O 1
ATOM 922 N N . VAL A 1 118 ? 3.810 -18.207 4.660 1.00 77.81 118 VAL A N 1
ATOM 923 C CA . VAL A 1 118 ? 4.620 -18.758 5.759 1.00 77.81 118 VAL A CA 1
ATOM 924 C C . VAL A 1 118 ? 6.085 -18.343 5.619 1.00 77.81 118 VAL A C 1
ATOM 926 O O . VAL A 1 118 ? 6.689 -17.887 6.586 1.00 77.81 118 VAL A O 1
ATOM 929 N N . ARG A 1 119 ? 6.637 -18.424 4.402 1.00 84.44 119 ARG A N 1
ATOM 930 C CA . ARG A 1 119 ? 8.038 -18.077 4.128 1.00 84.44 119 ARG A CA 1
ATOM 931 C C . ARG A 1 119 ? 8.338 -16.586 4.307 1.00 84.44 119 ARG A C 1
ATOM 933 O O . ARG A 1 119 ? 9.424 -16.241 4.761 1.00 84.44 119 ARG A O 1
ATOM 940 N N . TYR A 1 120 ? 7.395 -15.713 3.953 1.00 86.69 120 TYR A N 1
ATOM 941 C CA . TYR A 1 120 ? 7.593 -14.258 3.931 1.00 86.69 120 TYR A CA 1
ATOM 942 C C . TYR A 1 120 ? 6.792 -13.518 5.012 1.00 86.69 120 TYR A C 1
ATOM 944 O O . TYR A 1 120 ? 6.622 -12.303 4.921 1.00 86.69 120 TYR A O 1
ATOM 952 N N . ARG A 1 121 ? 6.318 -14.214 6.057 1.00 86.56 121 ARG A N 1
ATOM 953 C CA . ARG A 1 121 ? 5.466 -13.644 7.121 1.00 86.56 121 ARG A CA 1
ATOM 954 C C . ARG A 1 121 ? 6.017 -12.331 7.680 1.00 86.56 121 ARG A C 1
ATOM 956 O O . ARG A 1 121 ? 5.301 -11.340 7.745 1.00 86.56 121 ARG A O 1
ATOM 963 N N . ARG A 1 122 ? 7.313 -12.295 7.993 1.00 89.31 122 ARG A N 1
ATOM 964 C CA . ARG A 1 122 ? 7.972 -11.099 8.537 1.00 89.31 122 ARG A CA 1
ATOM 965 C C . ARG A 1 122 ? 7.956 -9.911 7.569 1.00 89.31 122 ARG A C 1
ATOM 967 O O . ARG A 1 122 ? 7.910 -8.766 8.004 1.00 89.31 122 ARG A O 1
ATOM 974 N N . ASN A 1 123 ? 8.018 -10.153 6.259 1.00 90.81 123 ASN A N 1
ATOM 975 C CA . ASN A 1 123 ? 7.915 -9.090 5.258 1.00 90.81 123 ASN A CA 1
ATOM 976 C C . ASN A 1 123 ? 6.499 -8.512 5.227 1.00 90.81 123 ASN A C 1
ATOM 978 O O . ASN A 1 123 ? 6.348 -7.297 5.190 1.00 90.81 123 ASN A O 1
ATOM 982 N N . PHE A 1 124 ? 5.481 -9.370 5.301 1.00 90.94 124 PHE A N 1
ATOM 983 C CA . PHE A 1 124 ? 4.087 -8.945 5.399 1.00 90.94 124 PHE A CA 1
ATOM 984 C C . PHE A 1 124 ? 3.800 -8.140 6.670 1.00 90.94 124 PHE A C 1
ATOM 986 O O . PHE A 1 124 ? 3.138 -7.110 6.594 1.00 90.94 124 PHE A O 1
ATOM 993 N N . GLU A 1 125 ? 4.325 -8.572 7.820 1.00 91.75 125 GLU A N 1
ATOM 994 C CA . GLU A 1 125 ? 4.215 -7.830 9.084 1.00 91.75 125 GLU A CA 1
ATOM 995 C C . GLU A 1 125 ? 4.823 -6.430 8.953 1.00 91.75 125 GLU A C 1
ATOM 997 O O . GLU A 1 125 ? 4.168 -5.446 9.278 1.00 91.75 125 GLU A O 1
ATOM 1002 N N . LYS A 1 126 ? 6.024 -6.318 8.372 1.00 95.19 126 LYS A N 1
ATOM 1003 C CA . LYS A 1 126 ? 6.658 -5.015 8.129 1.00 95.19 126 LYS A CA 1
ATOM 1004 C C . LYS A 1 126 ? 5.882 -4.136 7.151 1.00 95.19 126 LYS A C 1
ATOM 1006 O O . LYS A 1 126 ? 5.809 -2.932 7.362 1.00 95.19 126 LYS A O 1
ATOM 1011 N N . LEU A 1 127 ? 5.307 -4.708 6.089 1.00 95.12 127 LEU A N 1
ATOM 1012 C CA . LEU A 1 127 ? 4.436 -3.951 5.182 1.00 95.12 127 LEU A CA 1
ATOM 1013 C C . LEU A 1 127 ? 3.196 -3.437 5.920 1.00 95.12 127 LEU A C 1
ATOM 1015 O O . LEU A 1 127 ? 2.814 -2.288 5.734 1.00 95.12 127 LEU A O 1
ATOM 1019 N N . SER A 1 128 ? 2.599 -4.255 6.789 1.00 95.94 128 SER A N 1
ATOM 1020 C CA . SER A 1 128 ? 1.479 -3.825 7.627 1.00 95.94 128 SER A CA 1
ATOM 1021 C C . SER A 1 128 ? 1.876 -2.696 8.582 1.00 95.94 128 SER A C 1
ATOM 1023 O O . SER A 1 128 ? 1.118 -1.743 8.722 1.00 95.94 128 SER A O 1
ATOM 1025 N N . GLU A 1 129 ? 3.054 -2.767 9.203 1.00 97.62 129 GLU A N 1
ATOM 1026 C CA . GLU A 1 129 ? 3.563 -1.709 10.087 1.00 97.62 129 GLU A CA 1
ATOM 1027 C C . GLU A 1 129 ? 3.827 -0.404 9.329 1.00 97.62 129 GLU A C 1
ATOM 1029 O O . GLU A 1 129 ? 3.402 0.654 9.786 1.00 97.62 129 GLU A O 1
ATOM 1034 N N . MET A 1 130 ? 4.437 -0.486 8.144 1.00 98.25 130 MET A N 1
ATOM 1035 C CA . MET A 1 130 ? 4.640 0.656 7.247 1.00 98.25 130 MET A CA 1
ATOM 1036 C C . MET A 1 130 ? 3.307 1.313 6.857 1.00 98.25 130 MET A C 1
ATOM 1038 O O . MET A 1 130 ? 3.190 2.532 6.871 1.00 98.25 130 MET A O 1
ATOM 1042 N N . LEU A 1 131 ? 2.283 0.518 6.537 1.00 98.62 131 LEU A N 1
ATOM 1043 C CA . LEU A 1 131 ? 0.957 1.038 6.196 1.00 98.62 131 LEU A CA 1
ATOM 1044 C C . LEU A 1 131 ? 0.252 1.682 7.396 1.00 98.62 131 LEU A C 1
ATOM 1046 O O . LEU A 1 131 ? -0.398 2.710 7.237 1.00 98.62 131 LEU A O 1
ATOM 1050 N N . VAL A 1 132 ? 0.389 1.110 8.597 1.00 98.75 132 VAL A N 1
ATOM 1051 C CA . VAL A 1 132 ? -0.115 1.729 9.834 1.00 98.75 132 VAL A CA 1
ATOM 1052 C C . VAL A 1 132 ? 0.576 3.069 10.081 1.00 98.75 132 VAL A C 1
ATOM 1054 O O . VAL A 1 132 ? -0.089 4.051 10.402 1.00 98.75 132 VAL A O 1
ATOM 1057 N N . GLU A 1 133 ? 1.893 3.136 9.889 1.00 98.56 133 GLU A N 1
ATOM 1058 C CA . GLU A 1 133 ? 2.636 4.388 9.999 1.00 98.56 133 GLU A CA 1
ATOM 1059 C C . GLU A 1 133 ? 2.168 5.425 8.974 1.00 98.56 133 GLU A C 1
ATOM 1061 O O . GLU A 1 133 ? 1.882 6.560 9.353 1.00 98.56 133 GLU A O 1
ATOM 1066 N N . ALA A 1 134 ? 2.030 5.030 7.707 1.00 98.69 134 ALA A N 1
ATOM 1067 C CA . ALA A 1 134 ? 1.537 5.895 6.644 1.00 98.69 134 ALA A CA 1
ATOM 1068 C C . ALA A 1 134 ? 0.130 6.433 6.947 1.00 98.69 134 ALA A C 1
ATOM 1070 O O . ALA A 1 134 ? -0.125 7.616 6.749 1.00 98.69 134 ALA A O 1
ATOM 1071 N N . LEU A 1 135 ? -0.767 5.588 7.465 1.00 98.81 135 LEU A N 1
ATOM 1072 C CA . LEU A 1 135 ? -2.132 5.978 7.815 1.00 98.81 135 LEU A CA 1
ATOM 1073 C C . LEU A 1 135 ? -2.181 7.003 8.954 1.00 98.81 135 LEU A C 1
ATOM 1075 O O . LEU A 1 135 ? -2.978 7.928 8.890 1.00 98.81 135 LEU A O 1
ATOM 1079 N N . ILE A 1 136 ? -1.366 6.830 9.996 1.00 98.38 136 ILE A N 1
ATOM 1080 C CA . ILE A 1 136 ? -1.454 7.659 11.208 1.00 98.38 136 ILE A CA 1
ATOM 1081 C C . ILE A 1 136 ? -0.624 8.941 11.076 1.00 98.38 136 ILE A C 1
ATOM 1083 O O . ILE A 1 136 ? -1.025 9.989 11.577 1.00 98.38 136 ILE A O 1
ATOM 1087 N N . LYS A 1 137 ? 0.552 8.864 10.440 1.00 97.75 137 LYS A N 1
ATOM 1088 C CA . LYS A 1 137 ? 1.570 9.921 10.528 1.00 97.75 137 LYS A CA 1
ATOM 1089 C C . LYS A 1 137 ? 1.805 10.699 9.239 1.00 97.75 137 LYS A C 1
ATOM 1091 O O . LYS A 1 137 ? 2.417 11.761 9.309 1.00 97.75 137 LYS A O 1
ATOM 1096 N N . ASP A 1 138 ? 1.397 10.195 8.071 1.00 98.44 138 ASP A N 1
ATOM 1097 C CA . ASP A 1 138 ? 1.693 10.905 6.822 1.00 98.44 138 ASP A CA 1
ATOM 1098 C C . ASP A 1 138 ? 0.855 12.185 6.709 1.00 98.44 138 ASP A C 1
ATOM 1100 O O . ASP A 1 138 ? -0.367 12.185 6.888 1.00 98.44 138 ASP A O 1
ATOM 1104 N N . ASN A 1 139 ? 1.512 13.291 6.367 1.00 97.31 139 ASN A N 1
ATOM 1105 C CA . ASN A 1 139 ? 0.859 14.590 6.227 1.00 97.31 139 ASN A CA 1
ATOM 1106 C C . ASN A 1 139 ? -0.069 14.651 5.001 1.00 97.31 139 ASN A C 1
ATOM 1108 O O . ASN A 1 139 ? -1.026 15.427 4.986 1.00 97.31 139 ASN A O 1
ATOM 1112 N N . SER A 1 140 ? 0.171 13.820 3.984 1.00 98.44 140 SER A N 1
ATOM 1113 C CA . SER A 1 140 ? -0.632 13.792 2.765 1.00 98.44 140 SER A CA 1
ATOM 1114 C C . SER A 1 140 ? -1.875 12.923 2.925 1.00 98.44 140 SER A C 1
ATOM 1116 O O . SER A 1 140 ? -1.783 11.713 3.148 1.00 98.44 140 SER A O 1
ATOM 1118 N N . SER A 1 141 ? -3.055 13.513 2.711 1.00 98.56 141 SER A N 1
ATOM 1119 C CA . SER A 1 141 ? -4.310 12.756 2.707 1.00 98.56 141 SER A CA 1
ATOM 1120 C C . SER A 1 141 ? -4.357 11.703 1.598 1.00 98.56 141 SER A C 1
ATOM 1122 O O . SER A 1 141 ? -4.948 10.642 1.785 1.00 98.56 141 SER A O 1
ATOM 1124 N N . LEU A 1 142 ? -3.661 11.924 0.476 1.00 98.56 142 LEU A N 1
ATOM 1125 C CA . LEU A 1 142 ? -3.532 10.917 -0.576 1.00 98.56 142 LEU A CA 1
ATOM 1126 C C . LEU A 1 142 ? -2.828 9.654 -0.060 1.00 98.56 142 LEU A C 1
ATOM 1128 O O . LEU A 1 142 ? -3.304 8.548 -0.311 1.00 98.56 142 LEU A O 1
ATOM 1132 N N . VAL A 1 143 ? -1.724 9.810 0.677 1.00 98.81 143 VAL A N 1
ATOM 1133 C CA . VAL A 1 143 ? -0.968 8.675 1.225 1.00 98.81 143 VAL A CA 1
ATOM 1134 C C . VAL A 1 143 ? -1.783 7.960 2.301 1.00 98.81 143 VAL A C 1
ATOM 1136 O O . VAL A 1 143 ? -1.942 6.741 2.219 1.00 98.81 143 VAL A O 1
ATOM 1139 N N . ARG A 1 144 ? -2.380 8.706 3.245 1.00 98.81 144 ARG A N 1
ATOM 1140 C CA . ARG A 1 144 ? -3.244 8.127 4.291 1.00 98.81 144 ARG A CA 1
ATOM 1141 C C . ARG A 1 144 ? -4.413 7.338 3.701 1.00 98.81 144 ARG A C 1
ATOM 1143 O O . ARG A 1 144 ? -4.690 6.224 4.138 1.00 98.81 144 ARG A O 1
ATOM 1150 N N . LYS A 1 145 ? -5.067 7.870 2.664 1.00 98.81 145 LYS A N 1
ATOM 1151 C CA . LYS A 1 145 ? -6.185 7.212 1.970 1.00 98.81 145 LYS A CA 1
ATOM 1152 C C . LYS A 1 145 ? -5.761 5.884 1.329 1.00 98.81 145 LYS A C 1
ATOM 1154 O O . LYS A 1 145 ? -6.449 4.882 1.511 1.00 98.81 145 LYS A O 1
ATOM 1159 N N . GLU A 1 146 ? -4.641 5.852 0.601 1.00 98.56 146 GLU A N 1
ATOM 1160 C CA . GLU A 1 146 ? -4.141 4.595 0.016 1.00 98.56 146 GLU A CA 1
ATOM 1161 C C . GLU A 1 146 ? -3.721 3.586 1.096 1.00 98.56 146 GLU A C 1
ATOM 1163 O O . GLU A 1 146 ? -3.983 2.389 0.964 1.00 98.56 146 GLU A O 1
ATOM 1168 N N . ALA A 1 147 ? -3.128 4.059 2.197 1.00 98.81 147 ALA A N 1
ATOM 1169 C CA . ALA A 1 147 ? -2.786 3.210 3.331 1.00 98.81 147 ALA A CA 1
ATOM 1170 C C . ALA A 1 147 ? -4.029 2.586 3.987 1.00 98.81 147 ALA A C 1
ATOM 1172 O O . ALA A 1 147 ? -4.027 1.389 4.283 1.00 98.81 147 ALA A O 1
ATOM 1173 N N . ALA A 1 148 ? -5.111 3.360 4.145 1.00 98.75 148 ALA A N 1
ATOM 1174 C CA . ALA A 1 148 ? -6.383 2.866 4.666 1.00 98.75 148 ALA A CA 1
ATOM 1175 C C . ALA A 1 148 ? -6.928 1.712 3.810 1.00 98.75 148 ALA A C 1
ATOM 1177 O O . ALA A 1 148 ? -7.171 0.626 4.341 1.00 98.75 148 ALA A O 1
ATOM 1178 N N . TYR A 1 149 ? -7.029 1.903 2.487 1.00 98.19 149 TYR A N 1
ATOM 1179 C CA . TYR A 1 149 ? -7.499 0.856 1.572 1.00 98.19 149 TYR A CA 1
ATOM 1180 C C . TYR A 1 149 ? -6.619 -0.399 1.607 1.00 98.19 149 TYR A C 1
ATOM 1182 O O . TYR A 1 149 ? -7.132 -1.521 1.653 1.00 98.19 149 TYR A O 1
ATOM 1190 N N . ALA A 1 150 ? -5.294 -0.232 1.620 1.00 97.44 150 ALA A N 1
ATOM 1191 C CA . ALA A 1 150 ? -4.364 -1.353 1.695 1.00 97.44 150 ALA A CA 1
ATOM 1192 C C . ALA A 1 150 ? -4.535 -2.162 2.996 1.00 97.44 150 ALA A C 1
ATOM 1194 O O . ALA A 1 150 ? -4.563 -3.395 2.950 1.00 97.44 150 ALA A O 1
ATOM 1195 N N . LEU A 1 151 ? -4.716 -1.493 4.141 1.00 98.06 151 LEU A N 1
ATOM 1196 C CA . LEU A 1 151 ? -4.997 -2.148 5.425 1.00 98.06 151 LEU A CA 1
ATOM 1197 C C . LEU A 1 151 ? -6.370 -2.838 5.434 1.00 98.06 151 LEU A C 1
ATOM 1199 O O . LEU A 1 151 ? -6.483 -3.958 5.934 1.00 98.06 151 LEU A O 1
ATOM 1203 N N . GLY A 1 152 ? -7.396 -2.227 4.831 1.00 96.12 152 GLY A N 1
ATOM 1204 C CA . GLY A 1 152 ? -8.726 -2.829 4.679 1.00 96.12 152 GLY A CA 1
ATOM 1205 C C . GLY A 1 152 ? -8.700 -4.172 3.943 1.00 96.12 152 GLY A C 1
ATOM 1206 O O . GLY A 1 152 ? -9.452 -5.090 4.272 1.00 96.12 152 GLY A O 1
ATOM 1207 N N . ASN A 1 153 ? -7.762 -4.341 3.009 1.00 91.75 153 ASN A N 1
ATOM 1208 C CA . ASN A 1 153 ? -7.593 -5.575 2.244 1.00 91.75 153 ASN A CA 1
ATOM 1209 C C . ASN A 1 153 ? -6.978 -6.743 3.036 1.00 91.75 153 ASN A C 1
ATOM 1211 O O . ASN A 1 153 ? -6.979 -7.874 2.533 1.00 91.75 153 ASN A O 1
ATOM 1215 N N . MET A 1 154 ? -6.532 -6.535 4.284 1.00 91.75 154 MET A N 1
ATOM 1216 C CA . MET A 1 154 ? -5.979 -7.570 5.177 1.00 91.75 154 MET A CA 1
ATOM 1217 C C . MET A 1 154 ? -7.044 -8.552 5.704 1.00 91.75 154 MET A C 1
ATOM 1219 O O . MET A 1 154 ? -7.079 -8.907 6.873 1.00 91.75 154 MET A O 1
ATOM 1223 N N . THR A 1 155 ? -7.932 -9.033 4.843 1.00 88.38 155 THR A N 1
ATOM 1224 C CA . THR A 1 155 ? -9.082 -9.890 5.188 1.00 88.38 155 THR A CA 1
ATOM 1225 C C . THR A 1 155 ? -8.710 -11.324 5.570 1.00 88.38 155 THR A C 1
ATOM 1227 O O . THR A 1 155 ? -9.495 -12.014 6.220 1.00 88.38 155 THR A O 1
ATOM 1230 N N . SER A 1 156 ? -7.521 -11.796 5.187 1.00 86.94 156 SER A N 1
ATOM 1231 C CA . SER A 1 156 ? -7.060 -13.140 5.543 1.00 86.94 156 SER A CA 1
ATOM 1232 C C . SER A 1 156 ? -6.794 -13.246 7.045 1.00 86.94 156 SER A C 1
ATOM 1234 O O . SER A 1 156 ? -6.047 -12.449 7.610 1.00 86.94 156 SER A O 1
ATOM 1236 N N . LYS A 1 157 ? -7.339 -14.288 7.685 1.00 87.38 157 LYS A N 1
ATOM 1237 C CA . LYS A 1 157 ? -7.115 -14.576 9.113 1.00 87.38 157 LYS A CA 1
ATOM 1238 C C . LYS A 1 157 ? -5.663 -14.937 9.444 1.00 87.38 157 LYS A C 1
ATOM 1240 O O . LYS A 1 157 ? -5.324 -14.966 10.615 1.00 87.38 157 LYS A O 1
ATOM 1245 N N . LYS A 1 158 ? -4.810 -15.158 8.438 1.00 86.25 158 LYS A N 1
ATOM 1246 C CA . LYS A 1 158 ? -3.373 -15.416 8.623 1.00 86.25 158 LYS A CA 1
ATOM 1247 C C . LYS A 1 158 ? -2.592 -14.189 9.087 1.00 86.25 158 LYS A C 1
ATOM 1249 O O . LYS A 1 158 ? -1.493 -14.328 9.617 1.00 86.25 158 LYS A O 1
ATOM 1254 N N . PHE A 1 159 ? -3.119 -12.994 8.831 1.00 88.31 159 PHE A N 1
ATOM 1255 C CA . PHE A 1 159 ? -2.523 -11.761 9.322 1.00 88.31 159 PHE A CA 1
ATOM 1256 C C . PHE A 1 159 ? -2.957 -11.505 10.762 1.00 88.31 159 PHE A C 1
ATOM 1258 O O . PHE A 1 159 ? -4.112 -11.740 11.118 1.00 88.31 159 PHE A O 1
ATOM 1265 N N . ASP A 1 160 ? -2.054 -10.947 11.566 1.00 92.69 160 ASP A N 1
ATOM 1266 C CA . ASP A 1 160 ? -2.459 -10.278 12.796 1.00 92.69 160 ASP A CA 1
ATOM 1267 C C . ASP A 1 160 ? -3.046 -8.917 12.421 1.00 92.69 160 ASP A C 1
ATOM 1269 O O . ASP A 1 160 ? -2.361 -8.046 11.883 1.00 92.69 160 ASP A O 1
ATOM 1273 N N . ARG A 1 161 ? -4.345 -8.761 12.657 1.00 95.12 161 ARG A N 1
ATOM 1274 C CA . ARG A 1 161 ? -5.130 -7.604 12.213 1.00 95.12 161 ARG A CA 1
ATOM 1275 C C . ARG A 1 161 ? -5.394 -6.621 13.345 1.00 95.12 161 ARG A C 1
ATOM 1277 O O . ARG A 1 161 ? -6.058 -5.616 13.122 1.00 95.12 161 ARG A O 1
ATOM 1284 N N . ARG A 1 162 ? -4.860 -6.870 14.547 1.00 97.25 162 ARG A N 1
ATOM 1285 C CA . ARG A 1 162 ? -5.087 -6.012 15.719 1.00 97.25 162 ARG A CA 1
ATOM 1286 C C . ARG A 1 162 ? -4.571 -4.595 15.486 1.00 97.25 162 ARG A C 1
ATOM 1288 O O . ARG A 1 162 ? -5.342 -3.650 15.603 1.00 97.25 162 ARG A O 1
ATOM 1295 N N . LYS A 1 163 ? -3.299 -4.457 15.084 1.00 97.19 163 LYS A N 1
ATOM 1296 C CA . LYS A 1 163 ? -2.691 -3.151 14.770 1.00 97.19 163 LYS A CA 1
ATOM 1297 C C . LYS A 1 163 ? -3.400 -2.445 13.593 1.00 97.19 163 LYS A C 1
ATOM 1299 O O . LYS A 1 163 ? -3.799 -1.303 13.792 1.00 97.19 163 LYS A O 1
ATOM 1304 N N . PRO A 1 164 ? -3.631 -3.090 12.426 1.00 97.81 164 PRO A N 1
ATOM 1305 C CA . PRO A 1 164 ? -4.414 -2.503 11.332 1.00 97.81 164 PRO A CA 1
ATOM 1306 C C . PRO A 1 164 ? -5.786 -1.970 11.746 1.00 97.81 164 PRO A C 1
ATOM 1308 O O . PRO A 1 164 ? -6.122 -0.830 11.445 1.00 97.81 164 PRO A O 1
ATOM 1311 N N . VAL A 1 165 ? -6.574 -2.783 12.457 1.00 98.44 165 VAL A N 1
ATOM 1312 C CA . VAL A 1 165 ? -7.921 -2.396 12.889 1.00 98.44 165 VAL A CA 1
ATOM 1313 C C . VAL A 1 165 ? -7.856 -1.248 13.891 1.00 98.44 165 VAL A C 1
ATOM 1315 O O . VAL A 1 165 ? -8.600 -0.287 13.742 1.00 98.44 165 VAL A O 1
ATOM 1318 N N . ALA A 1 166 ? -6.963 -1.310 14.882 1.00 98.50 166 ALA A N 1
ATOM 1319 C CA . ALA A 1 166 ? -6.807 -0.233 15.856 1.00 98.50 166 ALA A CA 1
ATOM 1320 C C . ALA A 1 166 ? -6.431 1.098 15.183 1.00 98.50 166 ALA A C 1
ATOM 1322 O O . ALA A 1 166 ? -7.050 2.116 15.480 1.00 98.50 166 ALA A O 1
ATOM 1323 N N . ALA A 1 167 ? -5.488 1.066 14.235 1.00 98.62 167 ALA A N 1
ATOM 1324 C CA . ALA A 1 167 ? -5.072 2.240 13.472 1.00 98.62 167 ALA A CA 1
ATOM 1325 C C . ALA A 1 167 ? -6.231 2.831 12.660 1.00 98.62 167 ALA A C 1
ATOM 1327 O O . ALA A 1 167 ? -6.480 4.027 12.729 1.00 98.62 167 ALA A O 1
ATOM 1328 N N . LEU A 1 168 ? -6.992 1.995 11.946 1.00 98.75 168 LEU A N 1
ATOM 1329 C CA . LEU A 1 168 ? -8.178 2.444 11.215 1.00 98.75 168 LEU A CA 1
ATOM 1330 C C . LEU A 1 168 ? -9.225 3.076 12.152 1.00 98.75 168 LEU A C 1
ATOM 1332 O O . LEU A 1 168 ? -9.789 4.108 11.816 1.00 98.75 168 LEU A O 1
ATOM 1336 N N . ILE A 1 169 ? -9.464 2.505 13.339 1.00 98.69 169 ILE A N 1
ATOM 1337 C CA . ILE A 1 169 ? -10.400 3.071 14.329 1.00 98.69 169 ILE A CA 1
ATOM 1338 C C . ILE A 1 169 ? -9.942 4.455 14.814 1.00 98.69 169 ILE A C 1
ATOM 1340 O O . ILE A 1 169 ? -10.776 5.345 14.996 1.00 98.69 169 ILE A O 1
ATOM 1344 N N . GLU A 1 170 ? -8.637 4.641 15.017 1.00 98.19 170 GLU A N 1
ATOM 1345 C CA . GLU A 1 170 ? -8.043 5.910 15.454 1.00 98.19 170 GLU A CA 1
ATOM 1346 C C . GLU A 1 170 ? -8.322 7.049 14.462 1.00 98.19 170 GLU A C 1
ATOM 1348 O O . GLU A 1 170 ? -8.643 8.163 14.876 1.00 98.19 170 GLU A O 1
ATOM 1353 N N . VAL A 1 171 ? -8.299 6.753 13.159 1.00 97.94 171 VAL A N 1
ATOM 1354 C CA . VAL A 1 171 ? -8.452 7.750 12.084 1.00 97.94 171 VAL A CA 1
ATOM 1355 C C . VAL A 1 171 ? -9.858 7.811 11.467 1.00 97.94 171 VAL A C 1
ATOM 1357 O O . VAL A 1 171 ? -10.052 8.399 10.405 1.00 97.94 171 VAL A O 1
ATOM 1360 N N . VAL A 1 172 ? -10.881 7.253 12.129 1.00 98.19 172 VAL A N 1
ATOM 1361 C CA . VAL A 1 172 ? -12.291 7.304 11.666 1.00 98.19 172 VAL A CA 1
ATOM 1362 C C . VAL A 1 172 ? -12.774 8.732 11.381 1.00 98.19 172 VAL A C 1
ATOM 1364 O O . VAL A 1 172 ? -13.588 8.950 10.482 1.00 98.19 172 VAL A O 1
ATOM 1367 N N . ASN A 1 173 ? -12.264 9.706 12.137 1.00 97.06 173 ASN A N 1
ATOM 1368 C CA . ASN A 1 173 ? -12.600 11.121 12.005 1.00 97.06 173 ASN A CA 1
ATOM 1369 C C . ASN A 1 173 ? -11.466 11.934 11.364 1.00 97.06 173 ASN A C 1
ATOM 1371 O O . ASN A 1 173 ? -11.271 13.089 11.744 1.00 97.06 173 ASN A O 1
ATOM 1375 N N . ASP A 1 174 ? -10.710 11.347 10.426 1.00 98.50 174 ASP A N 1
ATOM 1376 C CA . ASP A 1 174 ? -9.702 12.096 9.665 1.00 98.50 174 ASP A CA 1
ATOM 1377 C C . ASP A 1 174 ? -10.318 13.396 9.103 1.00 98.50 174 ASP A C 1
ATOM 1379 O O . ASP A 1 174 ? -11.456 13.376 8.608 1.00 98.50 174 ASP A O 1
ATOM 1383 N N . PRO A 1 175 ? -9.614 14.539 9.200 1.00 97.75 175 PRO A N 1
ATOM 1384 C CA . PRO A 1 175 ? -10.123 15.810 8.692 1.00 97.75 175 PRO A CA 1
ATOM 1385 C C . PRO A 1 175 ? -10.407 15.772 7.183 1.00 97.75 175 PRO A C 1
ATOM 1387 O O . PRO A 1 175 ? -11.340 16.433 6.714 1.00 97.75 175 PRO A O 1
ATOM 1390 N N . ASP A 1 176 ? -9.646 14.983 6.421 1.00 98.56 176 ASP A N 1
ATOM 1391 C CA . ASP A 1 176 ? -9.904 14.765 5.005 1.00 98.56 176 ASP A CA 1
ATOM 1392 C C . ASP A 1 176 ? -11.050 13.756 4.823 1.00 98.56 176 ASP A C 1
ATOM 1394 O O . ASP A 1 176 ? -10.964 12.586 5.206 1.00 98.56 176 ASP A O 1
ATOM 1398 N N . GLN A 1 177 ? -12.144 14.199 4.196 1.00 98.19 177 GLN A N 1
ATOM 1399 C CA . GLN A 1 177 ? -13.334 13.359 4.020 1.00 98.19 177 GLN A CA 1
ATOM 1400 C C . GLN A 1 177 ? -13.085 12.131 3.133 1.00 98.19 177 GLN A C 1
ATOM 1402 O O . GLN A 1 177 ? -13.767 11.118 3.301 1.00 98.19 177 GLN A O 1
ATOM 14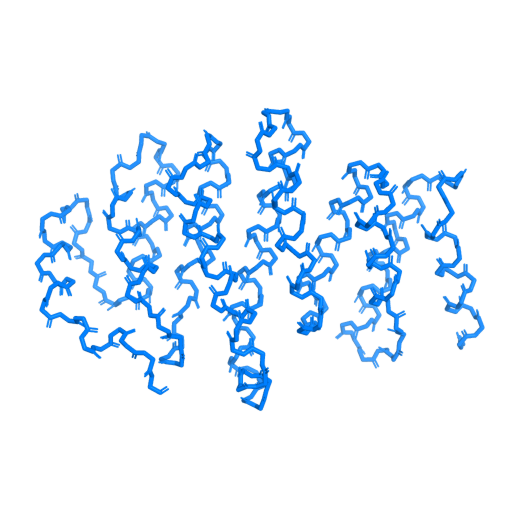07 N N . SER A 1 178 ? -12.122 12.193 2.209 1.00 98.38 178 SER A N 1
ATOM 1408 C CA . SER A 1 178 ? -11.763 11.045 1.372 1.00 98.38 178 SER A CA 1
ATOM 1409 C C . SER A 1 178 ? -11.029 9.988 2.191 1.00 98.38 178 SER A C 1
ATOM 1411 O O . SER A 1 178 ? -11.295 8.798 2.013 1.00 98.38 178 SER A O 1
ATOM 1413 N N . VAL A 1 179 ? -10.156 10.407 3.115 1.00 98.75 179 VAL A N 1
ATOM 1414 C CA . VAL A 1 179 ? -9.486 9.498 4.059 1.00 98.75 179 VAL A CA 1
ATOM 1415 C C . VAL A 1 179 ? -10.504 8.888 5.015 1.00 98.75 179 VAL A C 1
ATOM 1417 O O . VAL A 1 179 ? -10.574 7.666 5.108 1.00 98.75 179 VAL A O 1
ATOM 1420 N N . ALA A 1 180 ? -11.348 9.704 5.654 1.00 98.50 180 ALA A N 1
ATOM 1421 C CA . ALA A 1 180 ? -12.371 9.212 6.577 1.00 98.50 180 ALA A CA 1
ATOM 1422 C C . ALA A 1 180 ? -13.298 8.185 5.903 1.00 98.50 180 ALA A C 1
ATOM 1424 O O . ALA A 1 180 ? -13.581 7.131 6.469 1.00 98.50 180 ALA A O 1
ATOM 1425 N N 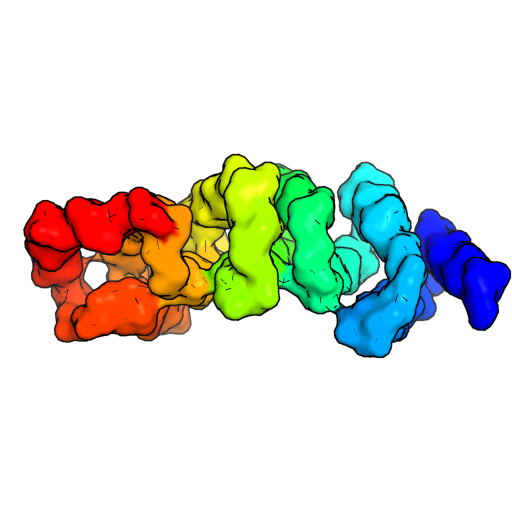. LYS A 1 181 ? -13.723 8.439 4.657 1.00 98.56 181 LYS A N 1
ATOM 1426 C CA . LYS A 1 181 ? -14.506 7.471 3.879 1.00 98.56 181 LYS A CA 1
ATOM 1427 C C . LYS A 1 181 ? -13.732 6.174 3.625 1.00 98.56 181 LYS A C 1
ATOM 1429 O O . LYS A 1 181 ? -14.265 5.102 3.895 1.00 98.56 181 LYS A O 1
ATOM 1434 N N . ALA A 1 182 ? -12.484 6.262 3.158 1.00 98.69 182 ALA A N 1
ATOM 1435 C CA . ALA A 1 182 ? -11.650 5.087 2.904 1.00 98.69 182 ALA A CA 1
ATOM 1436 C C . ALA A 1 182 ? -11.434 4.246 4.173 1.00 98.69 182 ALA A C 1
ATOM 1438 O O . ALA A 1 182 ? -11.469 3.018 4.114 1.00 98.69 182 ALA A O 1
ATOM 1439 N N . VAL A 1 183 ? -11.264 4.896 5.327 1.00 98.81 183 VAL A N 1
ATOM 1440 C CA . VAL A 1 183 ? -11.148 4.250 6.640 1.00 98.81 183 VAL A CA 1
ATOM 1441 C C . VAL A 1 183 ? -12.423 3.492 7.003 1.00 98.81 183 VAL A C 1
ATOM 1443 O O . VAL A 1 183 ? -12.346 2.325 7.382 1.00 98.81 183 VAL A O 1
ATOM 1446 N N . LEU A 1 184 ? -13.592 4.121 6.858 1.00 98.69 184 LEU A N 1
ATOM 1447 C CA . LEU A 1 184 ? -14.882 3.494 7.155 1.00 98.69 184 LEU A CA 1
ATOM 1448 C C . LEU A 1 184 ? -15.162 2.296 6.243 1.00 98.69 184 LEU A C 1
ATOM 1450 O O . LEU A 1 184 ? -15.516 1.223 6.734 1.00 98.69 184 LEU A O 1
ATOM 1454 N N . ASP A 1 185 ? -14.939 2.455 4.937 1.00 98.25 185 ASP A N 1
ATOM 1455 C CA . ASP A 1 185 ? -15.092 1.375 3.959 1.00 98.25 185 ASP A CA 1
ATOM 1456 C C . ASP A 1 185 ? -14.137 0.211 4.283 1.00 98.25 185 ASP A C 1
ATOM 1458 O O . ASP A 1 185 ? -14.530 -0.959 4.255 1.00 98.25 185 ASP A O 1
ATOM 1462 N N . SER A 1 186 ? -12.899 0.527 4.676 1.00 98.38 186 SER A N 1
ATOM 1463 C CA . SER A 1 186 ? -11.882 -0.457 5.062 1.00 98.38 186 SER A CA 1
ATOM 1464 C C . SER A 1 186 ? -12.235 -1.188 6.355 1.00 98.38 186 SER A C 1
ATOM 1466 O O . SER A 1 186 ? -12.110 -2.410 6.411 1.00 98.38 186 SER A O 1
ATOM 1468 N N . LEU A 1 187 ? -12.724 -0.480 7.378 1.00 98.44 187 LEU A N 1
ATOM 1469 C CA . LEU A 1 187 ? -13.220 -1.093 8.612 1.00 98.44 187 LEU A CA 1
ATOM 1470 C C . LEU A 1 187 ? -14.390 -2.023 8.319 1.00 98.44 187 LEU A C 1
ATOM 1472 O O . LEU A 1 187 ? -14.385 -3.168 8.774 1.00 98.44 187 LEU A O 1
ATOM 1476 N N . LYS A 1 188 ? -15.351 -1.575 7.510 1.00 97.44 188 LYS A N 1
ATOM 1477 C CA . LYS A 1 188 ? -16.502 -2.386 7.118 1.00 97.44 188 LYS A CA 1
ATOM 1478 C C . LYS A 1 188 ? -16.092 -3.655 6.394 1.00 97.44 188 LYS A C 1
ATOM 1480 O O . LYS A 1 188 ? -16.560 -4.737 6.739 1.00 97.44 188 LYS A O 1
ATOM 1485 N N . PHE A 1 189 ? -15.181 -3.547 5.435 1.00 95.06 189 PHE A N 1
ATOM 1486 C CA . PHE A 1 189 ? -14.706 -4.700 4.682 1.00 95.06 189 PHE A CA 1
ATOM 1487 C C . PHE A 1 189 ? -13.883 -5.673 5.543 1.00 95.06 189 PHE A C 1
ATOM 1489 O O . PHE A 1 189 ? -14.059 -6.888 5.454 1.00 95.06 189 PHE A O 1
ATOM 1496 N N . LEU A 1 190 ? -13.017 -5.149 6.414 1.00 93.94 190 LEU A N 1
ATOM 1497 C CA . LEU A 1 190 ? -12.105 -5.942 7.239 1.00 93.94 190 LEU A CA 1
ATOM 1498 C C . LEU A 1 190 ? -12.804 -6.642 8.416 1.00 93.94 190 LEU A C 1
ATOM 1500 O O . LEU A 1 190 ? -12.408 -7.747 8.802 1.00 93.94 190 LEU A O 1
ATOM 1504 N N . THR A 1 191 ? -13.820 -5.996 8.996 1.00 94.88 191 THR A N 1
ATOM 1505 C CA . THR A 1 191 ? -14.495 -6.434 10.233 1.00 94.88 191 THR A CA 1
ATOM 1506 C C . THR A 1 191 ? -15.910 -6.968 10.010 1.00 94.88 191 THR A C 1
ATOM 1508 O O . THR A 1 191 ? -16.450 -7.647 10.883 1.00 94.88 191 THR A O 1
ATOM 1511 N N . VAL A 1 192 ? -16.507 -6.689 8.845 1.00 95.38 192 VAL A N 1
ATOM 1512 C CA . VAL A 1 192 ? -17.919 -6.979 8.531 1.00 95.38 192 VAL A CA 1
ATOM 1513 C C . VAL A 1 192 ? -18.888 -6.254 9.483 1.00 95.38 192 VAL A C 1
ATOM 1515 O O . VAL A 1 192 ? -20.019 -6.683 9.678 1.00 95.38 192 VAL A O 1
ATOM 1518 N N . GLN A 1 193 ? -18.449 -5.155 10.102 1.00 97.12 193 GLN A N 1
ATOM 1519 C CA . GLN A 1 193 ? -19.263 -4.303 10.972 1.00 97.12 193 GLN A CA 1
ATOM 1520 C C . GLN A 1 193 ? -19.430 -2.910 10.372 1.00 97.12 193 GLN A C 1
ATOM 1522 O O . GLN A 1 193 ? -18.622 -2.482 9.555 1.00 97.12 193 GLN A O 1
ATOM 1527 N N . ASP A 1 194 ? -20.452 -2.176 10.796 1.00 97.44 194 ASP A N 1
ATOM 1528 C CA . ASP A 1 194 ? -20.653 -0.791 10.377 1.00 97.44 194 ASP A CA 1
ATOM 1529 C C . ASP A 1 194 ? -21.197 0.027 11.551 1.00 97.44 194 ASP A C 1
ATOM 1531 O O . ASP A 1 194 ? -22.361 -0.098 11.926 1.00 97.44 194 ASP A O 1
ATOM 1535 N N . PHE A 1 195 ? -20.328 0.837 12.155 1.00 98.25 195 PHE A N 1
ATOM 1536 C CA . PHE A 1 195 ? -20.703 1.788 13.205 1.00 98.25 195 PHE A CA 1
ATOM 1537 C C . PHE A 1 195 ? -20.617 3.242 12.718 1.00 98.25 195 PHE A C 1
ATOM 1539 O O . PHE A 1 195 ? -20.669 4.176 13.522 1.00 98.25 195 PHE A O 1
ATOM 1546 N N . GLY A 1 196 ? -20.446 3.454 11.405 1.00 96.56 196 GLY A N 1
ATOM 1547 C CA . GLY A 1 196 ? -20.180 4.772 10.839 1.00 96.56 196 GLY A CA 1
ATOM 1548 C C . GLY A 1 196 ? -19.036 5.491 11.564 1.00 96.56 196 GLY A C 1
ATOM 1549 O O . GLY A 1 196 ? -18.024 4.883 11.916 1.00 96.56 196 GLY A O 1
ATOM 1550 N N . LYS A 1 197 ? -19.218 6.790 11.824 1.00 96.44 197 LYS A N 1
ATOM 1551 C CA . LYS A 1 197 ? -18.232 7.647 12.507 1.00 96.44 197 LYS A CA 1
ATOM 1552 C C . LYS A 1 197 ? -18.218 7.510 14.042 1.00 96.44 197 LYS A C 1
ATOM 1554 O O . LYS A 1 197 ? -17.504 8.259 14.709 1.00 96.44 197 LYS A O 1
ATOM 1559 N N . ASP A 1 198 ? -18.976 6.579 14.634 1.00 97.81 198 ASP A N 1
ATOM 1560 C CA . ASP A 1 198 ? -18.965 6.371 16.089 1.00 97.81 198 ASP A CA 1
ATOM 1561 C C . ASP A 1 198 ? -17.693 5.627 16.532 1.00 97.81 198 ASP A C 1
ATOM 1563 O O . ASP A 1 198 ? -17.643 4.399 16.653 1.00 97.81 198 ASP A O 1
ATOM 1567 N N . THR A 1 199 ? -16.642 6.398 16.818 1.00 96.75 199 THR A N 1
ATOM 1568 C CA . THR A 1 199 ? -15.365 5.881 17.326 1.00 96.75 199 THR A CA 1
ATOM 1569 C C . THR A 1 199 ? -15.529 5.084 18.623 1.00 96.75 199 THR A C 1
ATOM 1571 O O . THR A 1 199 ? -14.818 4.101 18.823 1.00 96.75 199 THR A O 1
ATOM 1574 N N . LYS A 1 200 ? -16.474 5.442 19.506 1.00 98.00 200 LYS A N 1
ATOM 1575 C CA . LYS A 1 200 ? -16.675 4.716 20.772 1.00 98.00 200 LYS A CA 1
ATOM 1576 C C . LYS A 1 200 ? -17.292 3.343 20.518 1.00 98.00 200 LYS A C 1
ATOM 1578 O O . LYS A 1 200 ? -16.894 2.376 21.167 1.00 98.00 200 LYS A O 1
ATOM 1583 N N . ALA A 1 201 ? -18.241 3.235 19.588 1.00 98.38 201 ALA A N 1
ATOM 1584 C CA . ALA A 1 201 ? -18.791 1.947 19.169 1.00 98.38 201 ALA A CA 1
ATOM 1585 C C . ALA A 1 201 ? -17.708 1.049 18.550 1.00 98.38 201 ALA A C 1
ATOM 1587 O O . ALA A 1 201 ? -17.555 -0.095 18.985 1.00 98.38 201 ALA A O 1
ATOM 1588 N N . TRP A 1 202 ? -16.883 1.594 17.648 1.00 98.31 202 TRP A N 1
ATOM 1589 C CA . TRP A 1 202 ? -15.723 0.890 17.092 1.00 98.31 202 TRP A CA 1
ATOM 1590 C C . TRP A 1 202 ? -14.752 0.398 18.172 1.00 98.31 202 TRP A C 1
ATOM 1592 O O . TRP A 1 202 ? -14.354 -0.767 18.163 1.00 98.31 202 TRP A O 1
ATOM 1602 N N . GLN A 1 203 ? -14.403 1.251 19.139 1.00 98.31 203 GLN A N 1
ATOM 1603 C CA . GLN A 1 203 ? -13.514 0.891 20.246 1.00 98.31 203 GLN A CA 1
ATOM 1604 C C . GLN A 1 203 ? -14.096 -0.229 21.115 1.00 98.31 203 GLN A C 1
ATOM 1606 O O . GLN A 1 203 ? -13.386 -1.184 21.429 1.00 98.31 203 GLN A O 1
ATOM 1611 N N . ARG A 1 204 ? -15.385 -0.158 21.482 1.00 98.50 204 ARG A N 1
ATOM 1612 C CA . ARG A 1 204 ? -16.053 -1.226 22.251 1.00 98.50 204 ARG A CA 1
ATOM 1613 C C . ARG A 1 204 ? -16.035 -2.549 21.494 1.00 98.50 204 ARG A C 1
ATOM 1615 O O . ARG A 1 204 ? -15.688 -3.576 22.077 1.00 98.50 204 ARG A O 1
ATOM 1622 N N . TRP A 1 205 ? -16.358 -2.518 20.200 1.00 98.25 205 TRP A N 1
ATOM 1623 C CA . TRP A 1 205 ? -16.297 -3.705 19.355 1.00 98.25 205 TRP A CA 1
ATOM 1624 C C . TRP A 1 205 ? -14.876 -4.277 19.304 1.00 98.25 205 TRP A C 1
ATOM 1626 O O . TRP A 1 205 ? -14.698 -5.474 19.531 1.00 98.25 205 TRP A O 1
ATOM 1636 N N . TYR A 1 206 ? -13.857 -3.437 19.095 1.00 98.25 206 TYR A N 1
ATOM 1637 C CA . TYR A 1 206 ? -12.463 -3.879 19.050 1.00 98.25 206 TYR A CA 1
ATOM 1638 C C . TYR A 1 206 ? -12.042 -4.582 20.344 1.00 98.25 206 TYR A C 1
ATOM 1640 O O . TYR A 1 206 ? -11.488 -5.678 20.281 1.00 98.25 206 TYR A O 1
ATOM 1648 N N . GLN A 1 207 ? -12.361 -4.011 21.512 1.00 97.81 207 GLN A N 1
ATOM 1649 C CA . GLN A 1 207 ? -12.043 -4.622 22.809 1.00 97.81 207 GLN A CA 1
ATOM 1650 C C . GLN A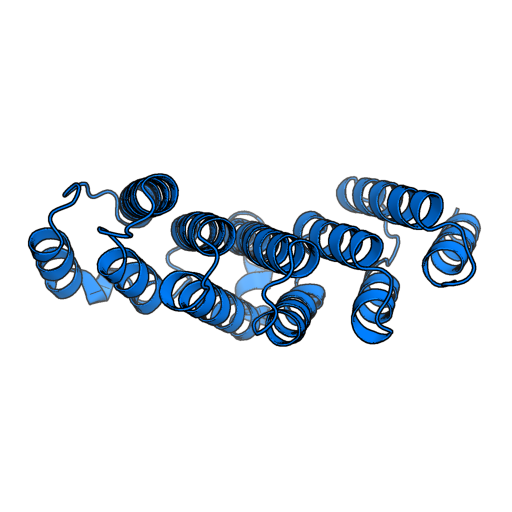 1 207 ? -12.708 -5.994 22.991 1.00 97.81 207 GLN A C 1
ATOM 1652 O O . GLN A 1 207 ? -12.068 -6.926 23.475 1.00 97.81 207 GLN A O 1
ATOM 1657 N N . ALA A 1 208 ? -13.959 -6.147 22.551 1.00 97.62 208 ALA A N 1
ATOM 1658 C CA . ALA A 1 208 ? -14.682 -7.414 22.641 1.00 97.62 208 ALA A CA 1
ATOM 1659 C C . ALA A 1 208 ? -14.187 -8.485 21.643 1.00 97.62 208 ALA A C 1
ATOM 1661 O O . ALA A 1 208 ? -14.360 -9.675 21.899 1.00 97.62 208 ALA A O 1
ATOM 1662 N N . ASN A 1 209 ? -13.555 -8.090 20.528 1.00 96.94 209 ASN A N 1
ATOM 1663 C CA . ASN A 1 209 ? -13.258 -8.981 19.395 1.00 96.94 209 ASN A CA 1
ATOM 1664 C C . ASN A 1 209 ? -11.756 -9.176 19.109 1.00 96.94 209 ASN A C 1
ATOM 1666 O O . ASN A 1 209 ? -11.396 -9.794 18.105 1.00 96.94 209 ASN A O 1
ATOM 1670 N N . GLN A 1 210 ? -10.849 -8.713 19.982 1.00 93.75 210 GLN A N 1
ATOM 1671 C CA . GLN A 1 210 ? -9.398 -8.806 19.740 1.00 93.75 210 GLN A CA 1
ATOM 1672 C C . GLN A 1 210 ? -8.915 -10.229 19.425 1.00 93.75 210 GLN A C 1
ATOM 1674 O O . GLN A 1 210 ? -8.020 -10.406 18.599 1.00 93.75 210 GLN A O 1
ATOM 1679 N N . ARG A 1 211 ? -9.514 -11.251 20.053 1.00 94.56 211 ARG A N 1
ATOM 1680 C CA . ARG A 1 211 ? -9.147 -12.663 19.844 1.00 94.56 211 ARG A CA 1
ATOM 1681 C C . ARG A 1 211 ? -9.370 -13.133 18.404 1.00 94.56 211 ARG A C 1
ATOM 1683 O O . ARG A 1 211 ? -8.608 -13.964 17.920 1.00 94.56 211 ARG A O 1
ATOM 1690 N N . ASP A 1 212 ? -10.360 -12.588 17.700 1.00 92.75 212 ASP A N 1
ATOM 1691 C CA . ASP A 1 212 ? -10.639 -12.940 16.302 1.00 92.75 212 ASP A CA 1
ATOM 1692 C C . ASP A 1 212 ? -9.771 -12.192 15.290 1.00 92.75 212 ASP A C 1
ATOM 1694 O O . ASP A 1 212 ? -9.706 -12.565 14.113 1.00 92.75 212 ASP A O 1
ATOM 1698 N N . LEU A 1 213 ? -9.065 -11.165 15.756 1.00 94.50 213 LEU A N 1
ATOM 1699 C CA . LEU A 1 213 ? -8.105 -10.400 14.970 1.00 94.50 213 LEU A CA 1
ATOM 1700 C C . LEU A 1 213 ? -6.685 -10.973 15.046 1.00 94.50 213 LEU A C 1
ATOM 1702 O O . LEU A 1 213 ? -5.854 -10.598 14.223 1.00 94.50 213 LEU A O 1
ATOM 1706 N N . ILE A 1 214 ? -6.407 -11.877 15.991 1.00 93.62 214 ILE A N 1
ATOM 1707 C CA . ILE A 1 214 ? -5.125 -12.586 16.079 1.00 93.62 214 ILE A CA 1
ATOM 1708 C C . ILE A 1 214 ? -4.964 -13.494 14.855 1.00 93.62 214 ILE A C 1
ATOM 1710 O O . ILE A 1 214 ? -5.928 -14.129 14.420 1.00 93.62 214 ILE A O 1
ATOM 1714 N N . ALA A 1 215 ? -3.741 -13.552 14.324 1.00 87.56 215 ALA A N 1
ATOM 1715 C CA . ALA A 1 215 ? -3.380 -14.458 13.242 1.00 87.56 215 ALA A CA 1
ATOM 1716 C C . ALA A 1 215 ? -3.720 -15.916 13.606 1.00 87.56 215 ALA A C 1
ATOM 1718 O O . ALA A 1 215 ? -3.316 -16.394 14.668 1.00 87.56 215 ALA A O 1
ATOM 1719 N N . LYS A 1 216 ? -4.439 -16.612 12.722 1.00 83.06 216 LYS A N 1
ATOM 1720 C CA . LYS A 1 216 ? -4.795 -18.035 12.827 1.00 83.06 216 LYS A CA 1
ATOM 1721 C C . LYS A 1 216 ? -4.144 -18.827 11.695 1.00 83.06 216 LYS A C 1
ATOM 1723 O O . LYS A 1 216 ? -4.107 -18.307 10.553 1.00 83.06 216 LYS A O 1
#

Sequence (216 aa):
SPVEARDLLYIIDNDQRNKDLRIDLINLLTFAVKNGSKINIADTLDRIIKRNTDSQVTLAAVNAIGRTGDPNLMRLLLKVFDKYKDNGDAESIVIRSATCSAAGDYITLPRKYEGYFVRYRRNFEKLSEMLVEALIKDNSSLVRKEAAYALGNMTSKKFDRRKPVAALIEVVNDPDQSVAKAVLDSLKFLTVQDFGKDTKAWQRWYQANQRDLIAK

Mean predicted aligned error: 4.35 Å

Radius of gyration: 18.36 Å; Cα contacts (8 Å, |Δi|>4): 286; chains: 1; bounding box: 43×39×50 Å

Foldseek 3Di:
DVVVLVVLLVLLLDLVHDLVSNLVSLVVVLVCLLVPDPRPCQVSLVSCLVVPHDLSSVLSSLLSLLSNLPLVCLVSLVSLCVVLQVPDDPSSLSNLLSSLLSLLSNLLCCVPDVVVCVVNVVSNVVSLVSLLCQLQPRPDLSNNLSSLLSLLSNQALQDQNLSSLVSLLVCCPPVDPSNNVSSQVSNCSNVVDHPRSPSVVSVVVSVVCNVSSGHD

pLDDT: mean 91.5, std 8.66, range [57.88, 98.81]

Nearest PDB structures (foldseek):
  3tx7-assembly1_A  TM=4.871E-01  e=3.931E-02  Homo sapiens
  1i7w-assembly1_C  TM=4.963E-01  e=7.028E-02  Mus musculus
  8g9k-assembly1_A  TM=3.262E-01  e=1.839E-02  synthetic construct
  8p2l-assembly1_A  TM=3.887E-01  e=2.937E-01  Homo sapiens
  8d9o-assembly1_A  TM=1.515E-01  e=2.194E+00  synthetic construct